Protein AF-A0A8J5MBI6-F1 (afdb_monomer_lite)

pLDDT: mean 77.01, std 16.74, range [35.62, 94.62]

Organism: NCBI:txid2496075

Radius of gyration: 27.46 Å; chains: 1; bounding box: 91×45×70 Å

Sequence (201 aa):
MTKKQLRQTKLVPGPARIAVHKYPSGLTVNLDQLLVWARNTSNLKPVVEMLDRYPVQFDDAYLRGRSIDCQWEAMQSTDYMHTFVISVDLTRSLQAALATARKEQHTPDELDANTKKQGIVLDLVATIDPKLWKMRGNFVGALTGFHAIKTKIQVWFEDRKWLEQDWRKVSSNVSLFAEETNTWVCEEMLSVIATEVWRTK

Secondary structure (DSSP, 8-state):
-------------PPP--------TT--S-HHHHHHHHHH-S-HHHHHHHHHHSSEEE--GGGTTPPEEEEEEEEETTTT--SEEE-HHHHHHHHHHHHHHHHHSPPPPPPPHHHHHTTEEEEEEEEETTT--EEEHHHHHHHHHHHHHHHHHHHHHHHHHHHHS-GGG----HHHHHHHHT----TTHHHHHHHHTTTT-

Foldseek 3Di:
DDDDDDDDDPDDPDDPPDPPPPPPPPPPAFLVNLLVCLVPDPDCVVNVVDLVVFDAEDEDPVQPPFDKDKDKDWDALPPQRDRYAYDPVVLVVNLVVQVVCVVPPDDDDDDDPVSVVVRIDIFMWIATPVRPGTHTPVNSVSNNSSVVSVVVSVVVVVVVCVVVDPPVPDDDPVVVVCVVVVVPDPPVVVVVVVPVVPVPD

Structure (mmCIF, N/CA/C/O backbone):
data_AF-A0A8J5MBI6-F1
#
_entry.id   AF-A0A8J5MBI6-F1
#
loop_
_atom_site.group_PDB
_atom_site.id
_atom_site.type_symbol
_atom_site.label_atom_id
_atom_site.label_alt_id
_atom_site.label_comp_id
_atom_site.label_asym_id
_atom_site.label_entity_id
_atom_site.label_seq_id
_atom_site.pdbx_PDB_ins_code
_atom_site.Cartn_x
_atom_site.Cartn_y
_atom_site.Cartn_z
_atom_site.occupancy
_atom_site.B_iso_or_equiv
_atom_site.auth_seq_id
_atom_site.auth_comp_id
_atom_site.auth_asym_id
_atom_site.auth_atom_id
_atom_site.pdbx_PDB_model_num
ATOM 1 N N . MET A 1 1 ? -54.372 25.948 -22.359 1.00 35.62 1 MET A N 1
ATOM 2 C CA . MET A 1 1 ? -52.980 25.448 -22.282 1.00 35.62 1 MET A CA 1
ATOM 3 C C . MET A 1 1 ? -52.596 25.279 -20.818 1.00 35.62 1 MET A C 1
ATOM 5 O O . MET A 1 1 ? -52.413 26.276 -20.137 1.00 35.62 1 MET A O 1
ATOM 9 N N . THR A 1 2 ? -52.509 24.051 -20.311 1.00 36.41 2 THR A N 1
ATOM 10 C CA . THR A 1 2 ? -52.120 23.760 -18.918 1.00 36.41 2 THR A CA 1
ATOM 11 C C . THR A 1 2 ? -50.762 23.062 -18.915 1.00 36.41 2 THR A C 1
ATOM 13 O O . THR A 1 2 ? -50.619 21.959 -19.439 1.00 36.41 2 THR A O 1
ATOM 16 N N . LYS A 1 3 ? -49.736 23.723 -18.363 1.00 46.62 3 LYS A N 1
ATOM 17 C CA . LYS A 1 3 ? -48.379 23.170 -18.242 1.00 46.62 3 LYS A CA 1
ATOM 18 C C . LYS A 1 3 ? -48.354 22.140 -17.107 1.00 46.62 3 LYS A C 1
ATOM 20 O O . LYS A 1 3 ? -48.510 22.504 -15.945 1.00 46.62 3 LYS A O 1
ATOM 25 N N . LYS A 1 4 ? -48.151 20.858 -17.433 1.00 45.12 4 LYS A N 1
ATOM 26 C CA . LYS A 1 4 ? -47.853 19.807 -16.446 1.00 45.12 4 LYS A CA 1
ATOM 27 C C . LYS A 1 4 ? -46.458 20.057 -15.868 1.00 45.12 4 LYS A C 1
ATOM 29 O O . LYS A 1 4 ? -45.470 19.927 -16.583 1.00 45.12 4 LYS A O 1
ATOM 34 N N . GLN A 1 5 ? -46.373 20.404 -14.584 1.00 53.06 5 GLN A N 1
ATOM 35 C CA . GLN A 1 5 ? -45.108 20.353 -13.852 1.00 53.06 5 GLN A CA 1
ATOM 36 C C . GLN A 1 5 ? -44.796 18.903 -13.471 1.00 53.06 5 GLN A C 1
ATOM 38 O O . GLN A 1 5 ? -45.562 18.258 -12.755 1.00 53.06 5 GLN A O 1
ATOM 43 N N . LEU A 1 6 ? -43.655 18.402 -13.941 1.00 49.50 6 LEU A N 1
ATOM 44 C CA . LEU A 1 6 ? -43.067 17.151 -13.474 1.00 49.50 6 LEU A CA 1
ATOM 45 C C . LEU A 1 6 ? -42.401 17.408 -12.121 1.00 49.50 6 LEU A C 1
ATOM 47 O O . LEU A 1 6 ? -41.391 18.103 -12.036 1.00 49.50 6 LEU A O 1
ATOM 51 N N . ARG A 1 7 ? -42.975 16.854 -11.050 1.00 56.03 7 ARG A N 1
ATOM 52 C CA . ARG A 1 7 ? -42.303 16.782 -9.751 1.00 56.03 7 ARG A CA 1
ATOM 53 C C . ARG A 1 7 ? -41.262 15.671 -9.818 1.00 56.03 7 ARG A C 1
ATOM 55 O O . ARG A 1 7 ? -41.617 14.498 -9.897 1.00 56.03 7 ARG A O 1
ATOM 62 N N . GLN A 1 8 ? -39.989 16.049 -9.781 1.00 49.72 8 GLN A N 1
ATOM 63 C CA . GLN A 1 8 ? -38.884 15.113 -9.617 1.00 49.72 8 GLN A CA 1
ATOM 64 C C . GLN A 1 8 ? -39.035 14.407 -8.266 1.00 49.72 8 GLN A C 1
ATOM 66 O O . GLN A 1 8 ? -38.949 15.025 -7.204 1.00 49.72 8 GLN A O 1
ATOM 71 N N . THR A 1 9 ? -39.308 13.108 -8.301 1.00 47.47 9 THR A N 1
ATOM 72 C CA . THR A 1 9 ? -39.300 12.259 -7.112 1.00 47.47 9 THR A CA 1
ATOM 73 C C . THR A 1 9 ? -37.843 12.077 -6.699 1.00 47.47 9 THR A C 1
ATOM 75 O O . THR A 1 9 ? -37.020 11.625 -7.495 1.00 47.47 9 THR A O 1
ATOM 78 N N . LYS A 1 10 ? -37.495 12.476 -5.469 1.00 50.56 10 LYS A N 1
ATOM 79 C CA . LYS A 1 10 ? -36.175 12.184 -4.899 1.00 50.56 10 LYS A CA 1
ATOM 80 C C . LYS A 1 10 ? -35.975 10.669 -4.932 1.00 50.56 10 LYS A C 1
ATOM 82 O O . LYS A 1 10 ? -36.785 9.937 -4.368 1.00 50.56 10 LYS A O 1
ATOM 87 N N . LEU A 1 11 ? -34.906 10.224 -5.589 1.00 44.72 11 LEU A N 1
ATOM 88 C CA . LEU A 1 11 ? -34.404 8.861 -5.468 1.00 44.72 11 LEU A CA 1
ATOM 89 C C . LEU A 1 11 ? -34.153 8.602 -3.981 1.00 44.72 11 LEU A C 1
ATOM 91 O O . LEU A 1 11 ? -33.259 9.201 -3.385 1.00 44.72 11 LEU A O 1
ATOM 95 N N . VAL A 1 12 ? -34.981 7.757 -3.370 1.00 50.81 12 VAL A N 1
ATOM 96 C CA . VAL A 1 12 ? -34.687 7.210 -2.047 1.00 50.81 12 VAL A CA 1
ATOM 97 C C . VAL A 1 12 ? -33.413 6.383 -2.221 1.00 50.81 12 VAL A C 1
ATOM 99 O O . VAL A 1 12 ? -33.399 5.522 -3.107 1.00 50.81 12 VAL A O 1
ATOM 102 N N . PRO A 1 13 ? -32.337 6.634 -1.453 1.00 52.19 13 PRO A N 1
ATOM 103 C CA . PRO A 1 13 ? -31.153 5.796 -1.519 1.00 52.19 13 PRO A CA 1
ATOM 104 C C . PRO A 1 13 ? -31.577 4.389 -1.095 1.00 52.19 13 PRO A C 1
ATOM 106 O O . PRO A 1 13 ? -31.846 4.138 0.078 1.00 52.19 13 PRO A O 1
ATOM 109 N N . GLY A 1 14 ? -31.712 3.478 -2.059 1.00 52.53 14 GLY A N 1
ATOM 110 C CA . GLY A 1 14 ? -31.791 2.057 -1.746 1.00 52.53 14 GLY A CA 1
ATOM 111 C C . GLY A 1 14 ? -30.512 1.638 -1.012 1.00 52.53 14 GLY A C 1
ATOM 112 O O . GLY A 1 14 ? -29.492 2.322 -1.151 1.00 52.53 14 GLY A O 1
ATOM 113 N N . PRO A 1 15 ? -30.531 0.538 -0.236 1.00 52.88 15 PRO A N 1
ATOM 114 C CA . PRO A 1 15 ? -29.318 0.023 0.387 1.00 52.88 15 PRO A CA 1
ATOM 115 C C . PRO A 1 15 ? -28.239 -0.093 -0.687 1.00 52.88 15 PRO A C 1
ATOM 117 O O . PRO A 1 15 ? -28.483 -0.675 -1.750 1.00 52.88 15 PRO A O 1
ATOM 120 N N . ALA A 1 16 ? -27.089 0.539 -0.439 1.00 52.47 16 ALA A N 1
ATOM 121 C CA . ALA A 1 16 ? -25.983 0.547 -1.378 1.00 52.47 16 ALA A CA 1
ATOM 122 C C . ALA A 1 16 ? -25.703 -0.905 -1.785 1.00 52.47 16 ALA A C 1
ATOM 124 O O . ALA A 1 16 ? -25.388 -1.749 -0.944 1.00 52.47 16 ALA A O 1
ATOM 125 N N . ARG A 1 17 ? -25.895 -1.214 -3.072 1.00 48.38 17 ARG A N 1
ATOM 126 C CA . ARG A 1 17 ? -25.551 -2.515 -3.646 1.00 48.38 17 ARG A CA 1
ATOM 127 C C . ARG A 1 17 ? -24.038 -2.581 -3.726 1.00 48.38 17 ARG A C 1
ATOM 129 O O . ARG A 1 17 ? -23.447 -2.294 -4.758 1.00 48.38 17 ARG A O 1
ATOM 136 N N . ILE A 1 18 ? -23.420 -2.881 -2.599 1.00 50.97 18 ILE A N 1
ATOM 137 C CA . ILE A 1 18 ? -21.985 -3.069 -2.516 1.00 50.97 18 ILE A CA 1
ATOM 138 C C . ILE A 1 18 ? -21.756 -4.517 -2.913 1.00 50.97 18 ILE A C 1
ATOM 140 O O . ILE A 1 18 ? -22.328 -5.430 -2.310 1.00 50.97 18 ILE A O 1
ATOM 144 N N . ALA A 1 19 ? -20.958 -4.730 -3.956 1.00 44.97 19 ALA A N 1
ATOM 145 C CA . ALA A 1 19 ? -20.429 -6.046 -4.253 1.00 44.97 19 ALA A CA 1
ATOM 146 C C . ALA A 1 19 ? -19.509 -6.428 -3.088 1.00 44.97 19 ALA A C 1
ATOM 148 O O . ALA A 1 19 ? -18.323 -6.111 -3.071 1.00 44.97 19 ALA A O 1
ATOM 149 N N . VAL A 1 20 ? -20.078 -7.063 -2.062 1.00 45.22 20 VAL A N 1
ATOM 150 C CA . VAL A 1 20 ? -19.304 -7.723 -1.016 1.00 45.22 20 VAL A CA 1
ATOM 151 C C . VAL A 1 20 ? -18.654 -8.914 -1.701 1.00 45.22 20 VAL A C 1
ATOM 153 O O . VAL A 1 20 ? -19.220 -10.007 -1.751 1.00 45.22 20 VAL A O 1
ATOM 156 N N . HIS A 1 21 ? -17.491 -8.688 -2.309 1.00 47.50 21 HIS A N 1
ATOM 157 C CA . HIS A 1 21 ? -16.637 -9.772 -2.753 1.00 47.50 21 HIS A CA 1
ATOM 158 C C . HIS A 1 21 ? -16.316 -10.595 -1.506 1.00 47.50 21 HIS A C 1
ATOM 160 O O . HIS A 1 21 ? -15.563 -10.171 -0.632 1.00 47.50 21 HIS A O 1
ATOM 166 N N . LYS A 1 22 ? -16.967 -11.756 -1.380 1.00 45.78 22 LYS A N 1
ATOM 167 C CA . LYS A 1 22 ? -16.583 -12.764 -0.399 1.00 45.78 22 LYS A CA 1
ATOM 168 C C . LYS A 1 22 ? -15.208 -13.258 -0.823 1.00 45.78 22 LYS A C 1
ATOM 170 O O . LYS A 1 22 ? -15.086 -14.049 -1.755 1.00 45.78 22 LYS A O 1
ATOM 175 N N . TYR A 1 23 ? -14.182 -12.710 -0.186 1.00 51.28 23 TYR A N 1
ATOM 176 C CA . TYR A 1 23 ? -12.807 -13.134 -0.380 1.00 51.28 23 TYR A CA 1
ATOM 177 C C . TYR A 1 23 ? -12.662 -14.599 0.045 1.00 51.28 23 TYR A C 1
ATOM 179 O O . TYR A 1 23 ? -13.302 -15.004 1.021 1.00 51.28 23 TYR A O 1
ATOM 187 N N . PRO A 1 24 ? -11.837 -15.400 -0.648 1.00 50.03 24 PRO A N 1
ATOM 188 C CA . PRO A 1 24 ? -11.503 -16.731 -0.173 1.00 50.03 24 PRO A CA 1
ATOM 189 C C . PRO A 1 24 ? -10.832 -16.617 1.202 1.00 50.03 24 PRO A C 1
ATOM 191 O O . PRO A 1 24 ? -9.692 -16.177 1.340 1.00 50.03 24 PRO A O 1
ATOM 194 N N . SER A 1 25 ? -11.580 -16.982 2.237 1.00 50.44 25 SER A N 1
ATOM 195 C CA . SER A 1 25 ? -11.079 -17.170 3.593 1.00 50.44 25 SER A CA 1
ATOM 196 C C . SER A 1 25 ? -10.270 -18.466 3.641 1.00 50.44 25 SER A C 1
ATOM 198 O O . SER A 1 25 ? -10.742 -19.488 3.146 1.00 50.44 25 SER A O 1
ATOM 200 N N . GLY A 1 26 ? -9.075 -18.439 4.236 1.00 54.03 26 GLY A N 1
ATOM 201 C CA . GLY A 1 26 ? -8.209 -19.622 4.361 1.00 54.03 26 GLY A CA 1
ATOM 202 C C . GLY A 1 26 ? -6.892 -19.557 3.582 1.00 54.03 26 GLY A C 1
ATOM 203 O O . GLY A 1 26 ? -6.148 -20.533 3.574 1.00 54.03 26 GLY A O 1
ATOM 204 N N . LEU A 1 27 ? -6.568 -18.420 2.957 1.00 59.62 27 LEU A N 1
ATOM 205 C CA . LEU A 1 27 ? -5.203 -18.147 2.502 1.00 59.62 27 LEU A CA 1
ATOM 206 C C . LEU A 1 27 ? -4.280 -18.054 3.723 1.00 59.62 27 LEU A C 1
ATOM 208 O O . LEU A 1 27 ? -4.477 -17.215 4.599 1.00 59.62 27 LEU A O 1
ATOM 212 N N . THR A 1 28 ? -3.296 -18.947 3.790 1.00 59.88 28 THR A N 1
ATOM 213 C CA . THR A 1 28 ? -2.415 -19.124 4.955 1.00 59.88 28 THR A CA 1
ATOM 214 C C . THR A 1 28 ? -1.309 -18.078 5.061 1.00 59.88 28 THR A C 1
ATOM 216 O O . THR A 1 28 ? -0.749 -17.911 6.141 1.00 59.88 28 THR A O 1
ATOM 219 N N . VAL A 1 29 ? -0.993 -17.367 3.973 1.00 71.88 29 VAL A N 1
ATOM 220 C CA . VAL A 1 29 ? 0.106 -16.389 3.926 1.00 71.88 29 VAL A CA 1
ATOM 221 C C . VAL A 1 29 ? -0.456 -14.975 3.986 1.00 71.88 29 VAL A C 1
ATOM 223 O O . VAL A 1 29 ? -1.109 -14.523 3.045 1.00 71.88 29 VAL A O 1
ATOM 226 N N . ASN A 1 30 ? -0.204 -14.259 5.079 1.00 74.88 30 ASN A N 1
ATOM 227 C CA . ASN A 1 30 ? -0.632 -12.866 5.208 1.00 74.88 30 ASN A CA 1
ATOM 228 C C . ASN A 1 30 ? 0.238 -11.923 4.344 1.00 74.88 30 ASN A C 1
ATOM 230 O O . ASN A 1 30 ? 1.306 -12.301 3.852 1.00 74.88 30 ASN A O 1
ATOM 234 N N . LEU A 1 31 ? -0.223 -10.682 4.143 1.00 81.25 31 LEU A N 1
ATOM 235 C CA . LEU A 1 31 ? 0.503 -9.702 3.328 1.00 81.25 31 LEU A CA 1
ATOM 236 C C . LEU A 1 31 ? 1.914 -9.435 3.873 1.00 81.25 31 LEU A C 1
ATOM 238 O O . LEU A 1 31 ? 2.858 -9.348 3.102 1.00 81.25 31 LEU A O 1
ATOM 242 N N . ASP A 1 32 ? 2.083 -9.358 5.190 1.00 81.44 32 ASP A N 1
ATOM 243 C CA . ASP A 1 32 ? 3.383 -9.088 5.808 1.00 81.44 32 ASP A CA 1
ATOM 244 C C . ASP A 1 32 ? 4.429 -10.176 5.489 1.00 81.44 32 ASP A C 1
ATOM 246 O O . ASP A 1 32 ? 5.520 -9.877 5.002 1.00 81.44 32 ASP A O 1
ATOM 250 N N . GLN A 1 33 ? 4.060 -11.451 5.633 1.00 83.62 33 GLN A N 1
ATOM 251 C CA . GLN A 1 33 ? 4.890 -12.607 5.285 1.00 83.62 33 GLN A CA 1
ATOM 252 C C . GLN A 1 33 ? 5.276 -12.609 3.804 1.00 83.62 33 GLN A C 1
ATOM 254 O O . GLN A 1 33 ? 6.436 -12.862 3.466 1.00 83.62 33 GLN A O 1
ATOM 259 N N . LEU A 1 34 ? 4.327 -12.286 2.918 1.00 86.69 34 LEU A N 1
ATOM 260 C CA . LEU A 1 34 ? 4.591 -12.155 1.486 1.00 86.69 34 LEU A CA 1
ATOM 261 C C . LEU A 1 34 ? 5.642 -11.070 1.213 1.00 86.69 34 LEU A C 1
ATOM 263 O O . LEU A 1 34 ? 6.549 -11.279 0.409 1.00 86.69 34 LEU A O 1
ATOM 267 N N . LEU A 1 35 ? 5.551 -9.925 1.893 1.00 88.38 35 LEU A N 1
ATOM 268 C CA . LEU A 1 35 ? 6.492 -8.818 1.715 1.00 88.38 35 LEU A CA 1
ATOM 269 C C . LEU A 1 35 ? 7.881 -9.145 2.258 1.00 88.38 35 LEU A C 1
ATOM 271 O O . LEU A 1 35 ? 8.875 -8.761 1.640 1.00 88.38 35 LEU A O 1
ATOM 275 N N . VAL A 1 36 ? 7.971 -9.859 3.382 1.00 89.94 36 VAL A N 1
ATOM 276 C CA . VAL A 1 36 ? 9.249 -10.346 3.918 1.00 89.94 36 VAL A CA 1
ATOM 277 C C . VAL A 1 36 ? 9.926 -11.276 2.911 1.00 89.94 36 VAL A C 1
ATOM 279 O O . VAL A 1 36 ? 11.105 -11.095 2.610 1.00 89.94 36 VAL A O 1
ATOM 282 N N . TRP A 1 37 ? 9.189 -12.227 2.336 1.00 92.38 37 TRP A N 1
ATOM 283 C CA . TRP A 1 37 ? 9.717 -13.099 1.287 1.00 92.38 37 TRP A CA 1
ATOM 284 C C . TRP A 1 37 ? 10.146 -12.309 0.042 1.00 92.38 37 TRP A C 1
ATOM 286 O O . TRP A 1 37 ? 11.274 -12.464 -0.429 1.00 92.38 37 TRP A O 1
ATOM 296 N N . ALA A 1 38 ? 9.292 -11.412 -0.456 1.00 89.81 38 ALA A N 1
ATOM 297 C CA . ALA A 1 38 ? 9.559 -10.633 -1.663 1.00 89.81 38 ALA A CA 1
ATOM 298 C C . ALA A 1 38 ? 10.810 -9.747 -1.531 1.00 89.81 38 ALA A C 1
ATOM 300 O O . ALA A 1 38 ? 11.569 -9.613 -2.486 1.00 89.81 38 ALA A O 1
ATOM 301 N N . ARG A 1 39 ? 11.066 -9.177 -0.344 1.00 89.00 39 ARG A N 1
ATOM 302 C CA . ARG A 1 39 ? 12.261 -8.353 -0.071 1.00 89.00 39 ARG A CA 1
ATOM 303 C C . ARG A 1 39 ? 13.559 -9.153 -0.035 1.00 89.00 39 ARG A C 1
ATOM 305 O O . ARG A 1 39 ? 14.603 -8.611 -0.378 1.00 89.00 39 ARG A O 1
ATOM 312 N N . ASN A 1 40 ? 13.491 -10.407 0.399 1.00 91.12 40 ASN A N 1
ATOM 313 C CA . ASN A 1 40 ? 14.664 -11.262 0.588 1.00 91.12 40 ASN A CA 1
ATOM 314 C C . ASN A 1 40 ? 14.938 -12.184 -0.612 1.00 91.12 40 ASN A C 1
ATOM 316 O O . ASN A 1 40 ? 15.931 -12.910 -0.620 1.00 91.12 40 ASN A O 1
ATOM 320 N N . THR A 1 41 ? 14.074 -12.175 -1.628 1.00 91.00 41 THR A N 1
ATOM 321 C CA . THR A 1 41 ? 14.225 -13.017 -2.817 1.00 91.00 41 THR A CA 1
ATOM 322 C C . THR A 1 41 ? 15.092 -12.314 -3.859 1.00 91.00 41 THR A C 1
ATOM 324 O O . THR A 1 41 ? 14.750 -11.241 -4.344 1.00 91.00 41 THR A O 1
ATOM 327 N N . SER A 1 42 ? 16.206 -12.939 -4.245 1.00 86.56 42 SER A N 1
ATOM 328 C CA . SER A 1 42 ? 17.142 -12.389 -5.238 1.00 86.56 42 SER A CA 1
ATOM 329 C C . SER A 1 42 ? 16.611 -12.445 -6.674 1.00 86.56 42 SER A C 1
ATOM 331 O O . SER A 1 42 ? 16.886 -11.556 -7.478 1.00 86.56 42 SER A O 1
ATOM 333 N N . ASN A 1 43 ? 15.844 -13.483 -7.016 1.00 87.50 43 ASN A N 1
ATOM 334 C CA . ASN A 1 43 ? 15.246 -13.627 -8.338 1.00 87.50 43 ASN A CA 1
ATOM 335 C C . ASN A 1 43 ? 13.889 -12.917 -8.397 1.00 87.50 43 ASN A C 1
ATOM 337 O O . ASN A 1 43 ? 12.916 -13.379 -7.807 1.00 87.50 43 ASN A O 1
ATOM 341 N N . LEU A 1 44 ? 13.806 -11.825 -9.159 1.00 89.50 44 LEU A N 1
ATOM 342 C CA . LEU A 1 44 ? 12.596 -11.003 -9.230 1.00 89.50 44 LEU A CA 1
ATOM 343 C C . LEU A 1 44 ? 11.479 -11.604 -10.097 1.00 89.50 44 LEU A C 1
ATOM 345 O O . LEU A 1 44 ? 10.323 -11.238 -9.909 1.00 89.50 44 LEU A O 1
ATOM 349 N N . LYS A 1 45 ? 11.771 -12.545 -11.010 1.00 87.75 45 LYS A N 1
ATOM 350 C CA . LYS A 1 45 ? 10.738 -13.194 -11.847 1.00 87.75 45 LYS A CA 1
ATOM 351 C C . LYS A 1 45 ? 9.620 -13.861 -11.025 1.00 87.75 45 LYS A C 1
ATOM 353 O O . LYS A 1 45 ? 8.465 -13.492 -11.230 1.00 87.75 45 LYS A O 1
ATOM 358 N N . PRO A 1 46 ? 9.916 -14.790 -10.092 1.00 88.62 46 PRO A N 1
ATOM 359 C CA . PRO A 1 46 ? 8.881 -15.412 -9.266 1.00 88.62 46 PRO A CA 1
ATOM 360 C C . PRO A 1 46 ? 8.190 -14.404 -8.343 1.00 88.62 46 PRO A C 1
ATOM 362 O O . PRO A 1 46 ? 7.019 -14.581 -8.022 1.00 88.62 46 PRO A O 1
ATOM 365 N N . VAL A 1 47 ? 8.887 -13.336 -7.938 1.00 89.81 47 VAL A N 1
ATOM 366 C CA . VAL A 1 47 ? 8.294 -12.273 -7.118 1.00 89.81 47 VAL A CA 1
ATOM 367 C C . VAL A 1 47 ? 7.219 -11.528 -7.906 1.00 89.81 47 VAL A C 1
ATOM 369 O O . VAL A 1 47 ? 6.114 -11.383 -7.400 1.00 89.81 47 VAL A O 1
ATOM 372 N N . VAL A 1 48 ? 7.485 -11.117 -9.151 1.00 89.00 48 VAL A N 1
ATOM 373 C CA . VAL A 1 48 ? 6.463 -10.472 -10.001 1.00 89.00 48 VAL A CA 1
ATOM 374 C C . VAL A 1 48 ? 5.286 -11.394 -10.252 1.00 89.00 48 VAL A C 1
ATOM 376 O O . VAL A 1 48 ? 4.148 -10.989 -10.046 1.00 89.00 48 VAL A O 1
ATOM 379 N N . GLU A 1 49 ? 5.556 -12.637 -10.657 1.00 88.81 49 GLU A N 1
ATOM 380 C CA . GLU A 1 49 ? 4.494 -13.600 -10.950 1.00 88.81 49 GLU A CA 1
ATOM 381 C C . GLU A 1 49 ? 3.584 -13.817 -9.735 1.00 88.81 49 GLU A C 1
ATOM 383 O O . GLU A 1 49 ? 2.362 -13.897 -9.880 1.00 88.81 49 GLU A O 1
ATOM 388 N N . MET A 1 50 ? 4.170 -13.856 -8.534 1.00 87.62 50 MET A N 1
ATOM 389 C CA . MET A 1 50 ? 3.411 -13.928 -7.294 1.00 87.62 50 MET A CA 1
ATOM 390 C C . MET A 1 50 ? 2.618 -12.641 -7.047 1.00 87.62 50 MET A C 1
ATOM 392 O O . MET A 1 50 ? 1.413 -12.732 -6.860 1.00 87.62 50 MET A O 1
ATOM 396 N N . LEU A 1 51 ? 3.248 -11.460 -7.091 1.00 87.06 51 LEU A N 1
ATOM 397 C CA . LEU A 1 51 ? 2.604 -10.171 -6.779 1.00 87.06 51 LEU A CA 1
ATOM 398 C C . LEU A 1 51 ? 1.501 -9.764 -7.773 1.00 87.06 51 LEU A C 1
ATOM 400 O O . LEU A 1 51 ? 0.608 -8.989 -7.423 1.00 87.06 51 LEU A O 1
ATOM 404 N N . ASP A 1 52 ? 1.545 -10.268 -9.007 1.00 84.69 52 ASP A N 1
ATOM 405 C CA . ASP A 1 52 ? 0.489 -10.049 -9.999 1.00 84.69 52 ASP A CA 1
ATOM 406 C C . ASP A 1 52 ? -0.717 -10.975 -9.802 1.00 84.69 52 ASP A C 1
ATOM 408 O O . ASP A 1 52 ? -1.833 -10.604 -10.167 1.00 84.69 52 ASP A O 1
ATOM 412 N N . ARG A 1 53 ? -0.526 -12.152 -9.192 1.00 81.81 53 ARG A N 1
ATOM 413 C CA . ARG A 1 53 ? -1.611 -13.107 -8.895 1.00 81.81 53 ARG A CA 1
ATOM 414 C C . ARG A 1 53 ? -2.151 -12.989 -7.470 1.00 81.81 53 ARG A C 1
ATOM 416 O O . ARG A 1 53 ? -3.312 -13.311 -7.228 1.00 81.81 53 ARG A O 1
ATOM 423 N N . TYR A 1 54 ? -1.313 -12.567 -6.532 1.00 77.56 54 TYR A N 1
ATOM 424 C CA . TYR A 1 54 ? -1.584 -12.538 -5.103 1.00 77.56 54 TYR A CA 1
ATOM 425 C C . TYR A 1 54 ? -0.868 -11.352 -4.436 1.00 77.56 54 TYR A C 1
ATOM 427 O O . TYR A 1 54 ? 0.328 -11.169 -4.649 1.00 77.56 54 TYR A O 1
ATOM 435 N N . PRO A 1 55 ? -1.535 -10.571 -3.571 1.00 73.69 55 PRO A N 1
ATOM 436 C CA . PRO A 1 55 ? -2.905 -10.722 -3.083 1.00 73.69 55 PRO A CA 1
ATOM 437 C C . PRO A 1 55 ? -3.947 -10.128 -4.035 1.00 73.69 55 PRO A C 1
ATOM 439 O O . PRO A 1 55 ? -3.611 -9.396 -4.964 1.00 73.69 55 PRO A O 1
ATOM 442 N N . VAL A 1 56 ? -5.225 -10.448 -3.806 1.00 73.62 56 VAL A N 1
ATOM 443 C CA . VAL A 1 56 ? -6.333 -9.950 -4.639 1.00 73.62 56 VAL A CA 1
ATOM 444 C C . VAL A 1 56 ? -6.301 -8.422 -4.665 1.00 73.62 56 VAL A C 1
ATOM 446 O O . VAL A 1 56 ? -6.381 -7.783 -3.616 1.00 73.62 56 VAL A O 1
ATOM 449 N N . GLN A 1 57 ? -6.182 -7.841 -5.858 1.00 73.75 57 GLN A N 1
ATOM 450 C CA . GLN A 1 57 ? -6.196 -6.394 -6.043 1.00 73.75 57 GLN A CA 1
ATOM 451 C C . GLN A 1 57 ? -7.646 -5.907 -6.078 1.00 73.75 57 GLN A C 1
ATOM 453 O O . GLN A 1 57 ? -8.424 -6.268 -6.958 1.00 73.75 57 GLN A O 1
ATOM 458 N N . PHE A 1 58 ? -8.008 -5.097 -5.093 1.00 75.50 58 PHE A N 1
ATOM 459 C CA . PHE A 1 58 ? -9.292 -4.438 -4.968 1.00 75.50 58 PHE A CA 1
ATOM 460 C C . PHE A 1 58 ? -9.173 -3.001 -5.487 1.00 75.50 58 PHE A C 1
ATOM 462 O O . PHE A 1 58 ? -8.814 -2.077 -4.751 1.00 75.50 58 PHE A O 1
ATOM 469 N N . ASP A 1 59 ? -9.450 -2.825 -6.777 1.00 73.62 59 ASP A N 1
ATOM 470 C CA . ASP A 1 59 ? -9.588 -1.509 -7.402 1.00 73.62 59 ASP A CA 1
ATOM 471 C C . ASP A 1 59 ? -11.066 -1.240 -7.688 1.00 73.62 59 ASP A C 1
ATOM 473 O O . ASP A 1 59 ? -11.589 -1.564 -8.751 1.00 73.62 59 ASP A O 1
ATOM 477 N N . ASP A 1 60 ? -11.755 -0.685 -6.693 1.00 73.56 60 ASP A N 1
ATOM 478 C CA . ASP A 1 60 ? -13.141 -0.254 -6.834 1.00 73.56 60 ASP A CA 1
ATOM 479 C C . ASP A 1 60 ? -13.202 1.275 -6.904 1.00 73.56 60 ASP A C 1
ATOM 481 O O . ASP A 1 60 ? -12.813 1.989 -5.970 1.00 73.56 60 ASP A O 1
ATOM 485 N N . ALA A 1 61 ? -13.727 1.785 -8.019 1.00 72.81 61 ALA A N 1
ATOM 486 C CA . ALA A 1 61 ? -13.960 3.209 -8.224 1.00 72.81 61 ALA A CA 1
ATOM 487 C C . ALA A 1 61 ? -14.883 3.805 -7.148 1.00 72.81 61 ALA A C 1
ATOM 489 O O . ALA A 1 61 ? -14.758 4.986 -6.832 1.00 72.81 61 ALA A O 1
ATOM 490 N N . TYR A 1 62 ? -15.759 2.999 -6.543 1.00 72.31 62 TYR A N 1
ATOM 491 C CA . TYR A 1 62 ? -16.658 3.417 -5.471 1.00 72.31 62 TYR A CA 1
ATOM 492 C C . TYR A 1 62 ? -15.925 3.902 -4.214 1.00 72.31 62 TYR A C 1
ATOM 494 O O . TYR A 1 62 ? -16.440 4.768 -3.501 1.00 72.31 62 TYR A O 1
ATOM 502 N N . LEU A 1 63 ? -14.732 3.361 -3.936 1.00 74.81 63 LEU A N 1
ATOM 503 C CA . LEU A 1 63 ? -13.929 3.778 -2.785 1.00 74.81 63 LEU A CA 1
ATOM 504 C C . LEU A 1 63 ? -13.183 5.091 -3.024 1.00 74.81 63 LEU A C 1
ATOM 506 O O . LEU A 1 63 ? -12.741 5.733 -2.069 1.00 74.81 63 LEU A O 1
ATOM 510 N N . ARG A 1 64 ? -13.030 5.510 -4.284 1.00 74.31 64 ARG A N 1
ATOM 511 C CA . ARG A 1 64 ? -12.315 6.742 -4.615 1.00 74.31 64 ARG A CA 1
ATOM 512 C C . ARG A 1 64 ? -13.137 7.946 -4.154 1.00 74.31 64 ARG A C 1
ATOM 514 O O . ARG A 1 64 ? -14.316 8.068 -4.469 1.00 74.31 64 ARG A O 1
ATOM 521 N N . GLY A 1 65 ? -12.505 8.843 -3.397 1.00 75.69 65 GLY A N 1
ATOM 522 C CA . GLY A 1 65 ? -13.142 10.065 -2.890 1.00 75.69 65 GLY A CA 1
ATOM 523 C C . GLY A 1 65 ? -14.069 9.870 -1.684 1.00 75.69 65 GLY A C 1
ATOM 524 O O . GLY A 1 65 ? -14.742 10.819 -1.288 1.00 75.69 65 GLY A O 1
ATOM 525 N N . ARG A 1 66 ? -14.113 8.673 -1.084 1.00 83.00 66 ARG A N 1
ATOM 526 C CA . ARG A 1 66 ? -14.856 8.431 0.161 1.00 83.00 66 ARG A CA 1
ATOM 527 C C . ARG A 1 66 ? -14.133 9.020 1.366 1.00 83.00 66 ARG A C 1
ATOM 529 O O . ARG A 1 66 ? -12.905 9.050 1.415 1.00 83.00 66 ARG A O 1
ATOM 536 N N . SER A 1 67 ? -14.909 9.459 2.356 1.00 87.06 67 SER A N 1
ATOM 537 C CA . SER A 1 67 ? -14.363 9.932 3.625 1.00 87.06 67 SER A CA 1
ATOM 538 C C . SER A 1 67 ? -13.729 8.780 4.398 1.00 87.06 67 SER A C 1
ATOM 540 O O . SER A 1 67 ? -14.318 7.699 4.513 1.00 87.06 67 SER A O 1
ATOM 542 N N . ILE A 1 68 ? -12.549 9.050 4.948 1.00 91.62 68 ILE A N 1
ATO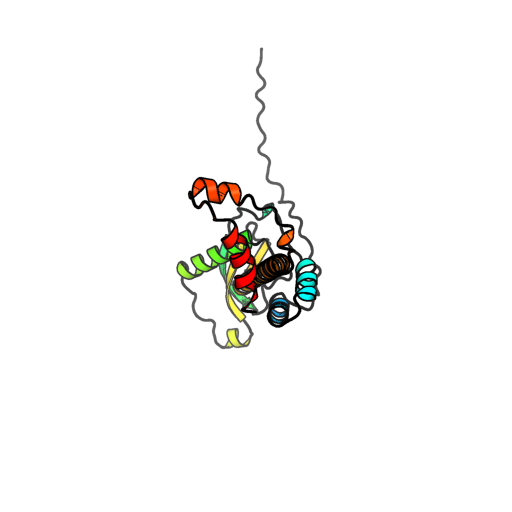M 543 C CA . ILE A 1 68 ? -11.823 8.146 5.832 1.00 91.62 68 ILE A CA 1
ATOM 544 C C . ILE A 1 68 ? -12.000 8.663 7.256 1.00 91.62 68 ILE A C 1
ATOM 546 O O . ILE A 1 68 ? -11.676 9.813 7.538 1.00 91.62 68 ILE A O 1
ATOM 550 N N . ASP A 1 69 ? -12.523 7.812 8.128 1.00 92.38 69 ASP A N 1
ATOM 551 C CA . ASP A 1 69 ? -12.703 8.081 9.551 1.00 92.38 69 ASP A CA 1
ATOM 552 C C . ASP A 1 69 ? -11.686 7.257 10.344 1.00 92.38 69 ASP A C 1
ATOM 554 O O . ASP A 1 69 ? -11.530 6.056 10.098 1.00 92.38 69 ASP A O 1
ATOM 558 N N . CYS A 1 70 ? -10.976 7.902 11.266 1.00 93.25 70 CYS A N 1
ATOM 559 C CA . CYS A 1 70 ? -9.903 7.296 12.045 1.00 93.25 70 CYS A CA 1
ATOM 560 C C . CYS A 1 70 ? -10.237 7.360 13.529 1.00 93.25 70 CYS A C 1
ATOM 562 O O . CYS A 1 70 ? -10.508 8.440 14.051 1.00 93.25 70 CYS A O 1
ATOM 564 N N . GLN A 1 71 ? -10.179 6.222 14.215 1.00 91.69 71 GLN A N 1
ATOM 565 C CA . GLN A 1 71 ? -10.478 6.137 15.642 1.00 91.69 71 GLN A CA 1
ATOM 566 C C . GLN A 1 71 ? -9.498 5.205 16.347 1.00 91.69 71 GLN A C 1
ATOM 568 O O . GLN A 1 71 ? -9.002 4.244 15.758 1.00 91.69 71 GLN A O 1
ATOM 573 N N . TRP A 1 72 ? -9.225 5.492 17.615 1.00 91.44 72 TRP A N 1
ATOM 574 C CA . TRP A 1 72 ? -8.501 4.578 18.487 1.00 91.44 72 TRP A CA 1
ATOM 575 C C . TRP A 1 72 ? -9.392 3.406 18.881 1.00 91.44 72 TRP A C 1
ATOM 577 O O . TRP A 1 72 ? -10.525 3.599 19.318 1.00 91.44 72 TRP A O 1
ATOM 587 N N . GLU A 1 73 ? -8.869 2.192 18.751 1.00 91.75 73 GLU A N 1
ATOM 588 C CA . GLU A 1 73 ? -9.602 0.981 19.100 1.00 91.75 73 GLU A CA 1
ATOM 589 C C . GLU A 1 73 ? -8.669 -0.028 19.781 1.00 91.75 73 GLU A C 1
ATOM 591 O O . GLU A 1 73 ? -7.512 -0.196 19.388 1.00 91.75 73 GLU A O 1
ATOM 596 N N . ALA A 1 74 ? -9.169 -0.690 20.827 1.00 90.19 74 ALA A N 1
ATOM 597 C CA . ALA A 1 74 ? -8.505 -1.827 21.451 1.00 90.19 74 ALA A CA 1
ATOM 598 C C . ALA A 1 74 ? -8.985 -3.106 20.758 1.00 90.19 74 ALA A C 1
ATOM 600 O O . ALA A 1 74 ? -10.181 -3.388 20.723 1.00 90.19 74 ALA A O 1
ATOM 601 N N . MET A 1 75 ? -8.060 -3.862 20.176 1.00 89.94 75 MET A N 1
ATOM 602 C CA . MET A 1 75 ? -8.374 -5.005 19.310 1.00 89.94 75 MET A CA 1
ATOM 603 C C . MET A 1 75 ? -7.289 -6.083 19.434 1.00 89.94 75 MET A C 1
ATOM 605 O O . MET A 1 75 ? -6.193 -5.801 19.931 1.00 89.94 75 MET A O 1
ATOM 609 N N . GLN A 1 76 ? -7.540 -7.301 18.948 1.00 87.00 76 GLN A N 1
ATOM 610 C CA . GLN A 1 76 ? -6.497 -8.327 18.910 1.00 87.00 76 GLN A CA 1
ATOM 611 C C . GLN A 1 76 ? -5.350 -7.909 17.986 1.00 87.00 76 GLN A C 1
ATOM 613 O O . GLN A 1 76 ? -5.525 -7.195 16.997 1.00 87.00 76 GLN A O 1
ATOM 618 N N . SER A 1 77 ? -4.131 -8.354 18.286 1.00 80.12 77 SER A N 1
ATOM 619 C CA . SER A 1 77 ? -2.960 -8.053 17.451 1.00 80.12 77 SER A CA 1
ATOM 620 C C . SER A 1 77 ? -3.123 -8.495 15.985 1.00 80.12 77 SER A C 1
ATOM 622 O O . SER A 1 77 ? -2.562 -7.852 15.099 1.00 80.12 77 SER A O 1
ATOM 624 N N . THR A 1 78 ? -3.941 -9.516 15.724 1.00 81.06 78 THR A N 1
ATOM 625 C CA . THR A 1 78 ? -4.240 -10.051 14.389 1.00 81.06 78 THR A CA 1
ATOM 626 C C . THR A 1 78 ? -5.448 -9.409 13.703 1.00 81.06 78 THR A C 1
ATOM 628 O O . THR A 1 78 ? -5.677 -9.677 12.524 1.00 81.06 78 THR A O 1
ATOM 631 N N . ASP A 1 79 ? -6.222 -8.576 14.405 1.00 85.75 79 ASP A N 1
ATOM 632 C CA . ASP A 1 79 ? -7.423 -7.958 13.842 1.00 85.75 79 ASP A CA 1
ATOM 633 C C . ASP A 1 79 ? -7.082 -6.930 12.755 1.00 85.75 79 ASP A C 1
ATOM 635 O O . ASP A 1 79 ? -6.021 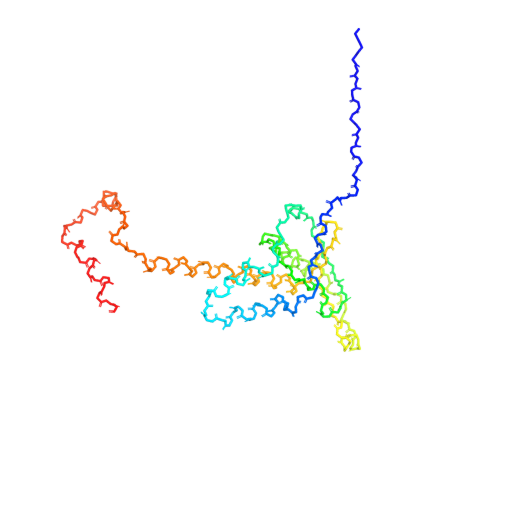-6.298 12.748 1.00 85.75 79 ASP A O 1
ATOM 639 N N . TYR A 1 80 ? -8.019 -6.761 11.818 1.00 86.25 80 TYR A N 1
ATOM 640 C CA . TYR A 1 80 ? -7.959 -5.777 10.727 1.00 86.25 80 TYR A CA 1
ATOM 641 C C . TYR A 1 80 ? -6.750 -5.920 9.787 1.00 86.25 80 TYR A C 1
ATOM 643 O O . TYR A 1 80 ? -6.414 -4.982 9.056 1.00 86.25 80 TYR A O 1
ATOM 651 N N . MET A 1 81 ? -6.116 -7.096 9.783 1.00 83.06 81 MET A N 1
ATOM 652 C CA . MET A 1 81 ? -5.170 -7.532 8.760 1.00 83.06 81 MET A CA 1
ATOM 653 C C . MET A 1 81 ? -5.939 -8.233 7.644 1.00 83.06 81 MET A C 1
ATOM 655 O O . MET A 1 81 ? -6.504 -9.306 7.854 1.00 83.06 81 MET A O 1
ATOM 659 N N . HIS A 1 82 ? -5.960 -7.642 6.451 1.00 81.56 82 HIS A N 1
ATOM 660 C CA . HIS A 1 82 ? -6.678 -8.219 5.314 1.00 81.56 82 HIS A CA 1
ATOM 661 C C . HIS A 1 82 ? -5.737 -8.927 4.336 1.00 81.56 82 HIS A C 1
ATOM 663 O O . HIS A 1 82 ? -4.532 -8.681 4.303 1.00 81.56 82 HIS A O 1
ATOM 669 N N . THR A 1 83 ? -6.301 -9.814 3.518 1.00 78.25 83 THR A N 1
ATOM 670 C CA . THR A 1 83 ? -5.589 -10.596 2.489 1.00 78.25 83 THR A CA 1
ATOM 671 C C . THR A 1 83 ? -5.705 -9.991 1.086 1.00 78.25 83 THR A C 1
ATOM 673 O O . THR A 1 83 ? -5.357 -10.639 0.103 1.00 78.25 83 THR A O 1
ATOM 676 N N . PHE A 1 84 ? -6.207 -8.761 0.969 1.00 82.00 84 PHE A N 1
ATOM 677 C CA . PHE A 1 84 ? -6.331 -8.036 -0.295 1.00 82.00 84 PHE A CA 1
ATOM 678 C C . PHE A 1 84 ? -5.441 -6.794 -0.306 1.00 82.00 84 PHE A C 1
ATOM 680 O O . PHE A 1 84 ? -5.030 -6.290 0.739 1.00 82.00 84 PHE A O 1
ATOM 687 N N . VAL A 1 85 ? -5.169 -6.284 -1.503 1.00 86.75 85 VAL A N 1
ATOM 688 C CA . VAL A 1 85 ? -4.461 -5.022 -1.722 1.00 86.75 85 VAL A CA 1
ATOM 689 C C . VAL A 1 85 ? -5.423 -4.022 -2.329 1.00 86.75 85 VAL A C 1
ATOM 691 O O . VAL A 1 85 ? -6.104 -4.340 -3.290 1.00 86.75 85 VAL A O 1
ATOM 694 N N . ILE A 1 86 ? -5.461 -2.803 -1.806 1.00 87.19 86 ILE A N 1
ATOM 695 C CA . ILE A 1 86 ? -6.214 -1.693 -2.406 1.00 87.19 86 ILE A CA 1
ATOM 696 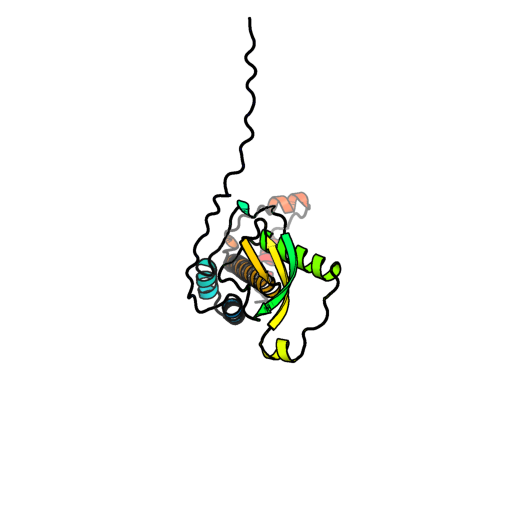C C . ILE A 1 86 ? -5.316 -0.834 -3.296 1.00 87.19 86 ILE A C 1
ATOM 698 O O . ILE A 1 86 ? -4.087 -0.900 -3.206 1.00 87.19 86 ILE A O 1
ATOM 702 N N . SER A 1 87 ? -5.922 0.011 -4.131 1.00 87.75 87 SER A N 1
ATOM 703 C CA . SER A 1 87 ? -5.185 0.915 -5.020 1.00 87.75 87 SER A CA 1
ATOM 704 C C . SER A 1 87 ? -4.161 1.794 -4.283 1.00 87.75 87 SER A C 1
ATOM 706 O O . SER A 1 87 ? -4.308 2.135 -3.100 1.00 87.75 87 SER A O 1
ATOM 708 N N . VAL A 1 88 ? -3.099 2.174 -5.000 1.00 89.44 88 VAL A N 1
ATOM 709 C CA . VAL A 1 88 ? -2.001 2.991 -4.456 1.00 89.44 88 VAL A CA 1
ATOM 710 C C . VAL A 1 88 ? -2.493 4.349 -3.951 1.00 89.44 88 VAL A C 1
ATOM 712 O O . VAL A 1 88 ? -2.030 4.833 -2.919 1.00 89.44 88 VAL A O 1
ATOM 715 N N . ASP A 1 89 ? -3.465 4.947 -4.637 1.00 88.50 89 ASP A N 1
ATOM 716 C CA . ASP A 1 89 ? -4.014 6.247 -4.257 1.00 88.50 89 ASP A CA 1
ATOM 717 C C . ASP A 1 89 ? -4.818 6.153 -2.963 1.00 88.50 89 ASP A C 1
ATOM 719 O O . ASP A 1 89 ? -4.612 6.957 -2.056 1.00 88.50 89 ASP A O 1
ATOM 723 N N . LEU A 1 90 ? -5.657 5.121 -2.823 1.00 88.44 90 LEU A N 1
ATOM 724 C CA . LEU A 1 90 ? -6.425 4.911 -1.599 1.00 88.44 90 LEU A CA 1
ATOM 725 C C . LEU A 1 90 ? -5.516 4.563 -0.413 1.00 88.44 90 LEU A C 1
ATOM 727 O O . LEU A 1 90 ? -5.724 5.064 0.691 1.00 88.44 90 LEU A O 1
ATOM 731 N N . THR A 1 91 ? -4.470 3.766 -0.651 1.00 92.00 91 THR A N 1
ATOM 732 C CA . THR A 1 91 ? -3.430 3.477 0.350 1.00 92.00 91 THR A CA 1
ATOM 733 C C . THR A 1 91 ? -2.784 4.768 0.851 1.00 92.00 91 THR A C 1
ATOM 735 O O . THR A 1 91 ? -2.648 4.971 2.057 1.00 92.00 91 THR A O 1
ATOM 738 N N . ARG A 1 92 ? -2.440 5.683 -0.065 1.00 93.06 92 ARG A N 1
ATOM 739 C CA . ARG A 1 92 ? -1.851 6.986 0.269 1.00 93.06 92 ARG A CA 1
ATOM 740 C C . ARG A 1 92 ? -2.814 7.853 1.076 1.00 93.06 92 ARG A C 1
ATOM 742 O O . ARG A 1 92 ? -2.395 8.453 2.063 1.00 93.06 92 ARG A O 1
ATOM 749 N N . SER A 1 93 ? -4.094 7.884 0.701 1.00 92.38 93 SER A N 1
ATOM 750 C CA . SER A 1 93 ? -5.133 8.595 1.454 1.00 92.38 93 SER A CA 1
ATOM 751 C C . SER A 1 93 ? -5.299 8.043 2.872 1.00 92.38 93 SER A C 1
ATOM 753 O O . SER A 1 93 ? -5.366 8.825 3.815 1.00 92.38 93 SER A O 1
ATOM 755 N N . LEU A 1 94 ? -5.297 6.717 3.049 1.00 93.19 94 LEU A N 1
ATOM 756 C CA . LEU A 1 94 ? -5.355 6.078 4.370 1.00 93.19 94 LEU A CA 1
ATOM 757 C C . LEU A 1 94 ? -4.122 6.391 5.212 1.00 93.19 94 LEU A C 1
ATOM 759 O O . LEU A 1 94 ? -4.248 6.736 6.383 1.00 93.19 94 LEU A O 1
ATOM 763 N N . GLN A 1 95 ? -2.931 6.301 4.618 1.00 94.62 95 GLN A N 1
ATOM 764 C CA . GLN A 1 95 ? -1.686 6.622 5.307 1.00 94.62 95 GLN A CA 1
ATOM 765 C C . GLN A 1 95 ? -1.677 8.082 5.774 1.00 94.62 95 GLN A C 1
ATOM 767 O O . GLN A 1 95 ? -1.288 8.356 6.908 1.00 94.62 95 GLN A O 1
ATOM 772 N N . ALA A 1 96 ? -2.136 9.008 4.928 1.00 94.25 96 ALA A N 1
ATOM 773 C CA . ALA A 1 96 ? -2.270 10.415 5.285 1.00 94.25 96 ALA A CA 1
ATOM 774 C C . ALA A 1 96 ? -3.298 10.620 6.407 1.00 94.25 96 ALA A C 1
ATOM 776 O O . ALA A 1 96 ? -2.974 11.258 7.402 1.00 94.25 96 ALA A O 1
ATOM 777 N N . ALA A 1 97 ? -4.491 10.028 6.296 1.00 93.75 97 ALA A N 1
ATOM 778 C CA . ALA A 1 97 ? -5.540 10.137 7.309 1.00 93.75 97 ALA A CA 1
ATOM 779 C C . ALA A 1 97 ? -5.077 9.614 8.679 1.00 93.75 97 ALA A C 1
ATOM 781 O O . ALA A 1 97 ? -5.233 10.300 9.686 1.00 93.75 97 ALA A O 1
ATOM 782 N N . LEU A 1 98 ? -4.422 8.449 8.711 1.00 94.00 98 LEU A N 1
ATOM 783 C CA . LEU A 1 98 ? -3.855 7.882 9.935 1.00 94.00 98 LEU A CA 1
ATOM 784 C C . LEU A 1 98 ? -2.734 8.757 10.511 1.00 94.00 98 LEU A C 1
ATOM 786 O O . LEU A 1 98 ? -2.655 8.936 11.724 1.00 94.00 98 LEU A O 1
ATOM 790 N N . ALA A 1 99 ? -1.860 9.307 9.664 1.00 93.56 99 ALA A N 1
ATOM 791 C CA . ALA A 1 99 ? -0.788 10.194 10.108 1.00 93.56 99 ALA A CA 1
ATOM 792 C C . ALA A 1 99 ? -1.330 11.510 10.685 1.00 93.56 99 ALA A C 1
ATOM 794 O O . ALA A 1 99 ? -0.806 11.992 11.687 1.00 93.56 99 ALA A O 1
ATOM 795 N N . THR A 1 100 ? -2.3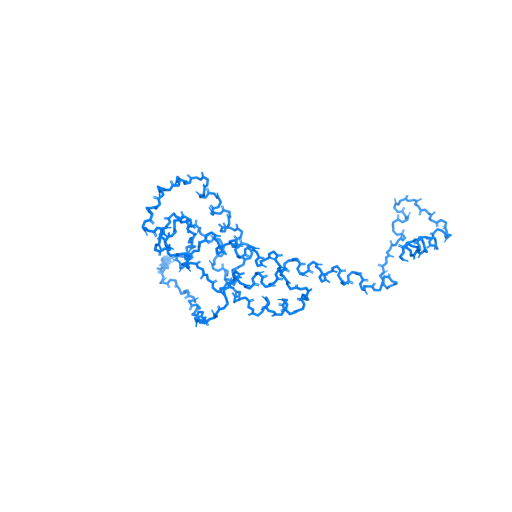77 12.071 10.080 1.00 94.50 100 THR A N 1
ATOM 796 C CA . THR A 1 100 ? -3.077 13.261 10.576 1.00 94.50 100 THR A CA 1
ATOM 797 C C . THR A 1 100 ? -3.772 12.967 11.901 1.00 94.50 100 THR A C 1
ATOM 799 O O . THR A 1 100 ? -3.520 13.653 12.886 1.00 94.50 100 THR A O 1
ATOM 802 N N . ALA A 1 101 ? -4.547 11.886 11.981 1.00 93.31 101 ALA A N 1
ATOM 803 C CA . ALA A 1 101 ? -5.235 11.493 13.206 1.00 93.31 101 ALA A CA 1
ATOM 804 C C . ALA A 1 101 ? -4.264 11.197 14.360 1.00 93.31 101 ALA A C 1
ATOM 806 O O . ALA A 1 101 ? -4.538 11.584 15.488 1.00 93.31 101 ALA A O 1
ATOM 807 N N . ARG A 1 102 ? -3.087 10.615 14.095 1.00 90.00 102 ARG A N 1
ATOM 808 C CA . ARG A 1 102 ? -2.030 10.449 15.113 1.00 90.00 102 ARG A CA 1
ATOM 809 C C . ARG A 1 102 ? -1.473 11.770 15.653 1.00 90.00 102 ARG A C 1
ATOM 811 O O . ARG A 1 102 ? -0.928 11.774 16.749 1.00 90.00 102 ARG A O 1
ATOM 818 N N . LYS A 1 103 ? -1.547 12.859 14.885 1.00 90.69 103 LYS A N 1
ATOM 819 C CA . LYS A 1 103 ? -1.100 14.192 15.320 1.00 90.69 103 LYS A CA 1
ATOM 820 C C . LYS A 1 103 ? -2.201 14.965 16.039 1.00 90.69 103 LYS A C 1
ATOM 822 O O . LYS A 1 103 ? -1.903 15.721 16.953 1.00 90.69 103 LYS A O 1
ATOM 827 N N . GLU A 1 104 ? -3.440 14.815 15.584 1.00 91.25 104 GLU A N 1
ATOM 828 C CA . GLU A 1 104 ? -4.577 15.614 16.048 1.00 91.25 104 GLU A CA 1
ATOM 829 C C . GLU A 1 104 ? -5.322 14.977 17.224 1.00 91.25 104 GLU A C 1
ATOM 831 O O . GLU A 1 104 ? -5.841 15.690 18.081 1.00 91.25 104 GLU A O 1
ATOM 836 N N . GLN A 1 105 ? -5.393 13.646 17.281 1.00 88.38 105 GLN A N 1
ATOM 837 C CA . GLN A 1 105 ? -6.104 12.942 18.342 1.00 88.38 105 GLN A CA 1
ATOM 838 C C . GLN A 1 105 ? -5.199 12.741 19.551 1.00 88.38 105 GLN A C 1
ATOM 840 O O . GLN A 1 105 ? -4.041 12.344 19.427 1.00 88.38 105 GLN A O 1
ATOM 845 N N . HIS A 1 106 ? -5.761 12.956 20.738 1.00 84.31 106 HIS A N 1
ATOM 846 C CA . HIS A 1 106 ? -5.098 12.581 21.976 1.00 84.31 106 HIS A CA 1
ATOM 847 C C . HIS A 1 106 ? -4.963 11.057 22.042 1.00 84.31 106 HIS A C 1
ATOM 849 O O . HIS A 1 106 ? -5.952 10.338 21.879 1.00 84.31 106 HIS A O 1
ATOM 855 N N . THR A 1 107 ? -3.741 10.570 22.259 1.00 80.12 107 THR A N 1
ATOM 856 C CA . THR A 1 107 ? -3.495 9.148 22.501 1.00 80.12 107 THR A CA 1
ATOM 857 C C . THR A 1 107 ? -4.229 8.737 23.780 1.00 80.12 107 THR A C 1
ATOM 859 O O . THR A 1 107 ? -4.004 9.373 24.809 1.00 80.12 107 THR A O 1
ATOM 862 N N . PRO A 1 108 ? -5.100 7.715 23.743 1.00 84.69 108 PRO A N 1
ATOM 863 C CA . PRO A 1 108 ? -5.777 7.238 24.942 1.00 84.69 108 PRO A CA 1
ATOM 864 C C . PRO A 1 108 ? -4.787 6.635 25.943 1.00 84.69 108 PRO A C 1
ATOM 866 O O . PRO A 1 108 ? -3.669 6.265 25.575 1.00 84.69 108 PRO A O 1
ATOM 869 N N . ASP A 1 109 ? -5.229 6.501 27.193 1.00 86.62 109 ASP A N 1
ATOM 870 C CA . ASP A 1 109 ? -4.441 5.881 28.257 1.00 86.62 109 ASP A CA 1
ATOM 871 C C . ASP A 1 109 ? -3.943 4.484 27.862 1.00 86.62 109 ASP A C 1
ATOM 873 O O . ASP A 1 109 ? -4.603 3.729 27.138 1.00 86.62 109 ASP A O 1
ATOM 877 N N . GLU A 1 110 ? -2.757 4.126 28.357 1.00 83.12 110 GLU A N 1
ATOM 878 C CA . GLU A 1 110 ? -2.194 2.812 28.083 1.00 83.12 110 GLU A CA 1
ATOM 879 C C . GLU A 1 110 ? -3.086 1.685 28.617 1.00 83.12 110 GLU A C 1
ATOM 881 O O . GLU A 1 110 ? -3.573 1.721 29.747 1.00 83.12 110 GLU A O 1
ATOM 886 N N . LEU A 1 111 ? -3.216 0.624 27.816 1.00 86.06 111 LEU A N 1
ATOM 887 C CA . LEU A 1 111 ? -3.863 -0.614 28.244 1.00 86.06 111 LEU A CA 1
ATOM 888 C C . LEU A 1 111 ? -3.146 -1.211 29.461 1.00 86.06 111 LEU A C 1
ATOM 890 O O . LEU A 1 111 ? -1.911 -1.223 29.533 1.00 86.06 111 LEU A O 1
ATOM 894 N N . ASP A 1 112 ? -3.921 -1.783 30.379 1.00 87.31 112 ASP A N 1
ATOM 895 C CA . ASP A 1 112 ? -3.376 -2.468 31.542 1.00 87.31 112 ASP A CA 1
ATOM 896 C C . ASP A 1 112 ? -2.535 -3.697 31.141 1.00 87.31 112 ASP A C 1
ATOM 898 O O . ASP A 1 112 ? -2.667 -4.284 30.059 1.00 87.31 112 ASP A O 1
ATOM 902 N N . ALA A 1 113 ? -1.639 -4.108 32.040 1.00 86.00 113 ALA A N 1
ATOM 903 C CA . ALA A 1 113 ? -0.696 -5.189 31.772 1.00 86.00 113 ALA A CA 1
ATOM 904 C C . ALA A 1 113 ? -1.376 -6.546 31.512 1.00 86.00 113 ALA A C 1
ATOM 906 O O . ALA A 1 113 ? -0.790 -7.392 30.836 1.00 86.00 113 ALA A O 1
ATOM 907 N N . ASN A 1 114 ? -2.582 -6.781 32.038 1.00 86.19 114 ASN A N 1
ATOM 908 C CA . ASN A 1 114 ? -3.312 -8.026 31.817 1.00 86.19 114 ASN A CA 1
ATOM 909 C C . ASN A 1 114 ? -3.921 -8.053 30.408 1.00 86.19 114 ASN A C 1
ATOM 911 O O . ASN A 1 114 ? -3.762 -9.037 29.689 1.00 86.19 114 ASN A O 1
ATOM 915 N N . THR A 1 115 ? -4.508 -6.941 29.971 1.00 82.12 115 THR A N 1
ATOM 916 C CA . THR A 1 115 ? -5.028 -6.760 28.610 1.00 82.12 115 THR A CA 1
ATOM 917 C C . THR A 1 115 ? -3.921 -6.897 27.560 1.00 82.12 115 THR A C 1
ATOM 919 O O . THR A 1 115 ? -4.079 -7.629 26.581 1.00 82.12 115 THR A O 1
ATOM 922 N N . LYS A 1 116 ? -2.737 -6.315 27.805 1.00 84.00 116 LYS A N 1
ATOM 923 C CA . LYS A 1 116 ? -1.559 -6.506 26.934 1.00 84.00 116 LYS A CA 1
ATOM 924 C C . LYS A 1 116 ? -1.118 -7.979 26.862 1.00 84.00 116 LYS A C 1
ATOM 926 O O . LYS A 1 116 ? -0.794 -8.469 25.782 1.00 84.00 116 LYS A O 1
ATOM 931 N N . LYS A 1 117 ? -1.145 -8.716 27.984 1.00 85.75 117 LYS A N 1
ATOM 932 C CA . LYS A 1 117 ? -0.817 -10.160 28.024 1.00 85.75 117 LYS A CA 1
ATOM 933 C C . LYS A 1 117 ? -1.796 -11.025 27.229 1.00 85.75 117 LYS A C 1
ATOM 935 O O . LYS A 1 117 ? -1.412 -12.097 26.774 1.00 85.75 117 LYS A O 1
ATOM 940 N N . GLN A 1 118 ? -3.027 -10.560 27.035 1.00 85.06 118 GLN A N 1
ATOM 941 C CA . GLN A 1 118 ? -4.040 -11.230 26.217 1.00 85.06 118 GLN A CA 1
ATOM 942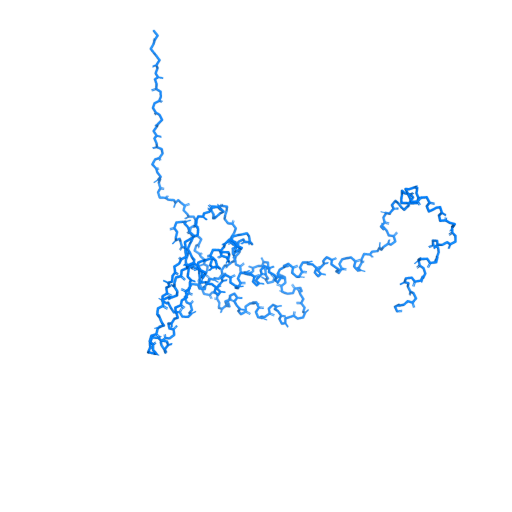 C C . GLN A 1 118 ? -3.898 -10.938 24.713 1.00 85.06 118 GLN A C 1
ATOM 944 O O . GLN A 1 118 ? -4.758 -11.341 23.933 1.00 85.06 118 GLN A O 1
ATOM 949 N N . GLY A 1 119 ? -2.830 -10.245 24.293 1.00 84.56 119 GLY A N 1
ATOM 950 C CA . GLY A 1 119 ? -2.567 -9.932 22.886 1.00 84.56 119 GLY A CA 1
ATOM 951 C C . GLY A 1 119 ? -3.387 -8.761 22.339 1.00 84.56 119 GLY A C 1
ATOM 952 O O . GLY A 1 119 ? -3.389 -8.534 21.126 1.00 84.56 119 GLY A O 1
ATOM 953 N N . ILE A 1 120 ? -4.064 -8.014 23.217 1.00 88.19 120 ILE A N 1
ATOM 954 C CA . ILE A 1 120 ? -4.848 -6.835 22.854 1.00 88.19 120 ILE A CA 1
ATOM 955 C C . ILE A 1 120 ? -3.916 -5.631 22.739 1.00 88.19 120 ILE A C 1
ATOM 957 O O . ILE A 1 120 ? -3.081 -5.368 23.607 1.00 88.19 120 ILE A O 1
ATOM 961 N N . VAL A 1 121 ? -4.077 -4.891 21.647 1.00 87.88 121 VAL A N 1
ATOM 962 C CA . VAL A 1 121 ? -3.281 -3.711 21.319 1.00 87.88 121 VAL A CA 1
ATOM 963 C C . VAL A 1 121 ? -4.219 -2.550 21.010 1.00 87.88 121 VAL A C 1
ATOM 965 O O . VAL A 1 121 ? -5.203 -2.710 20.285 1.00 87.88 121 VAL A O 1
ATOM 968 N N . LEU A 1 122 ? -3.881 -1.382 21.552 1.00 89.50 122 LEU A N 1
ATOM 969 C CA . LEU A 1 122 ? -4.514 -0.108 21.238 1.00 89.50 122 LEU A CA 1
ATOM 970 C C . LEU A 1 122 ? -3.796 0.503 20.031 1.00 89.50 122 LEU A C 1
ATOM 972 O O . LEU A 1 122 ? -2.606 0.799 20.110 1.00 89.50 122 LEU A O 1
ATOM 976 N N . ASP A 1 123 ? -4.501 0.666 18.915 1.00 90.00 123 ASP A N 1
ATOM 977 C CA . ASP A 1 123 ? -3.956 1.318 17.718 1.00 90.00 123 ASP A CA 1
ATOM 978 C C . ASP A 1 123 ? -5.053 2.098 16.990 1.00 90.00 123 ASP A C 1
ATOM 980 O O . ASP A 1 123 ? -6.251 1.919 17.222 1.00 90.00 123 ASP A O 1
ATOM 984 N N . LEU A 1 124 ? -4.615 2.972 16.093 1.00 91.06 124 LEU A N 1
ATOM 985 C CA . LEU A 1 124 ? -5.473 3.755 15.232 1.00 91.06 124 LEU A CA 1
ATOM 986 C C . LEU A 1 124 ? -6.017 2.876 14.093 1.00 91.06 124 LEU A C 1
ATOM 988 O O . LEU A 1 124 ? -5.264 2.216 13.364 1.00 91.06 124 LEU A O 1
ATOM 992 N N . VAL A 1 125 ? -7.334 2.902 13.919 1.00 92.62 125 VAL A N 1
ATOM 993 C CA . VAL A 1 125 ? -8.064 2.157 12.894 1.00 92.62 125 VAL A CA 1
ATOM 994 C C . VAL A 1 125 ? -8.717 3.138 11.937 1.00 92.62 125 VAL A C 1
ATOM 996 O O . VAL A 1 125 ? -9.465 4.020 12.350 1.00 92.62 125 VAL A O 1
ATOM 999 N N . ALA A 1 126 ? -8.448 2.970 10.646 1.00 92.75 126 ALA A N 1
ATOM 1000 C CA . ALA A 1 126 ? -9.116 3.697 9.580 1.00 92.75 126 ALA A CA 1
ATOM 1001 C C . ALA A 1 126 ? -10.323 2.911 9.057 1.00 92.75 126 ALA A C 1
ATOM 1003 O O . ALA A 1 126 ? -10.267 1.693 8.879 1.00 92.75 126 ALA A O 1
ATOM 1004 N N . THR A 1 127 ? -11.404 3.623 8.761 1.00 91.50 127 THR A N 1
ATOM 1005 C CA . THR A 1 127 ? -12.612 3.100 8.121 1.00 91.50 127 THR A CA 1
ATOM 1006 C C . THR A 1 127 ? -12.997 3.978 6.943 1.00 91.50 127 THR A C 1
ATOM 1008 O O . THR A 1 127 ? -12.900 5.199 7.016 1.00 91.50 127 THR A O 1
ATOM 1011 N N . ILE A 1 128 ? -13.434 3.361 5.848 1.00 87.19 128 ILE A N 1
ATOM 1012 C CA . ILE A 1 128 ? -13.872 4.071 4.638 1.00 87.19 128 ILE A CA 1
ATOM 1013 C C . ILE A 1 128 ? -15.389 3.967 4.545 1.00 87.19 128 ILE A C 1
ATOM 1015 O O . ILE A 1 128 ? -15.911 2.854 4.616 1.00 87.19 128 ILE A O 1
ATOM 1019 N N . ASP A 1 129 ? -16.092 5.089 4.375 1.00 79.62 129 ASP A N 1
ATOM 1020 C CA . ASP A 1 129 ? -17.552 5.138 4.180 1.00 79.62 129 ASP A CA 1
ATOM 1021 C C . ASP A 1 129 ? -18.019 4.162 3.070 1.00 79.62 129 ASP A C 1
ATOM 1023 O O . ASP A 1 129 ? -17.471 4.207 1.962 1.00 79.62 129 ASP A O 1
ATOM 1027 N N . PRO A 1 130 ? -18.996 3.260 3.325 1.00 72.62 130 PRO A N 1
ATOM 1028 C CA . PRO A 1 130 ? -19.926 3.203 4.465 1.00 72.62 130 PRO A CA 1
ATOM 1029 C C . PRO A 1 130 ? -19.476 2.335 5.652 1.00 72.62 130 PRO A C 1
ATOM 1031 O O . PRO A 1 130 ? -20.283 1.656 6.278 1.00 72.62 130 PRO A O 1
ATOM 1034 N N . LYS A 1 131 ? -18.185 2.369 5.989 1.00 79.88 131 LYS A N 1
ATOM 1035 C CA . LYS A 1 131 ? -17.549 1.654 7.111 1.00 79.88 131 LYS A CA 1
ATOM 1036 C C . LYS A 1 131 ? -17.556 0.131 6.951 1.00 79.88 131 LYS A C 1
ATOM 1038 O O . LYS A 1 131 ? -17.702 -0.608 7.917 1.00 79.88 131 LYS A O 1
ATOM 1043 N N . LEU A 1 132 ? -17.355 -0.333 5.716 1.00 70.94 132 LEU A N 1
ATOM 1044 C CA . LEU A 1 132 ? -17.299 -1.763 5.378 1.00 70.94 132 LEU A CA 1
ATOM 1045 C C . LEU A 1 132 ? -16.105 -2.478 6.005 1.00 70.94 132 LEU A C 1
ATOM 1047 O O . LEU A 1 132 ? -16.229 -3.604 6.478 1.00 70.94 132 LEU A O 1
ATOM 1051 N N . TRP A 1 133 ? -14.945 -1.824 5.973 1.00 81.81 133 TRP A N 1
ATOM 1052 C CA . TRP A 1 133 ? -13.687 -2.410 6.408 1.00 81.81 133 TRP A CA 1
ATOM 1053 C C . TRP A 1 133 ? -12.980 -1.482 7.377 1.00 81.81 133 TRP A C 1
ATOM 1055 O O . TRP A 1 133 ? -12.815 -0.288 7.120 1.00 81.81 133 TRP A O 1
ATOM 1065 N N . LYS A 1 134 ? -12.540 -2.080 8.479 1.00 89.56 134 LYS A N 1
ATOM 1066 C CA . LYS A 1 134 ? -11.612 -1.499 9.438 1.00 89.56 134 LYS A CA 1
ATOM 1067 C C . LYS A 1 134 ? -10.203 -1.906 9.050 1.00 89.56 134 LYS A C 1
ATOM 1069 O O . LYS A 1 134 ? -9.961 -3.080 8.783 1.00 89.56 134 LYS A O 1
ATOM 1074 N N . MET A 1 135 ? -9.293 -0.948 8.985 1.00 89.56 135 MET A N 1
ATOM 1075 C CA . MET A 1 135 ? -7.908 -1.146 8.574 1.00 89.56 135 MET A CA 1
ATOM 1076 C C . MET A 1 135 ? -6.989 -0.562 9.637 1.00 89.56 135 MET A C 1
ATOM 1078 O O . MET A 1 135 ? -7.035 0.635 9.913 1.00 89.56 135 MET A O 1
ATOM 1082 N N . ARG A 1 136 ? -6.135 -1.397 10.227 1.00 90.38 136 ARG A N 1
ATOM 1083 C CA . ARG A 1 136 ? -5.117 -0.923 11.170 1.00 90.38 136 ARG A CA 1
ATOM 1084 C C . ARG A 1 136 ? -3.966 -0.240 10.423 1.00 90.38 136 ARG A C 1
ATOM 1086 O O . ARG A 1 136 ? -3.641 -0.619 9.295 1.00 90.38 136 ARG A O 1
ATOM 1093 N N . GLY A 1 137 ? -3.279 0.694 11.082 1.00 89.12 137 GLY A N 1
ATOM 1094 C CA . GLY A 1 137 ? -2.069 1.326 10.551 1.00 89.12 137 GLY A CA 1
ATOM 1095 C C . GLY A 1 137 ? -0.991 0.354 10.056 1.00 89.12 137 GLY A C 1
ATOM 1096 O O . GLY A 1 137 ? -0.416 0.591 8.997 1.00 89.12 137 GLY A O 1
ATOM 1097 N N . ASN A 1 138 ? -0.769 -0.777 10.734 1.00 88.75 138 ASN A N 1
ATOM 1098 C CA . ASN A 1 138 ? 0.178 -1.801 10.265 1.00 88.75 138 ASN A CA 1
ATOM 1099 C C . ASN A 1 138 ? -0.228 -2.420 8.920 1.00 88.75 138 ASN A C 1
ATOM 1101 O O . ASN A 1 138 ? 0.629 -2.631 8.064 1.00 88.75 138 ASN A O 1
ATOM 1105 N N . PHE A 1 139 ? -1.525 -2.659 8.701 1.00 89.94 139 PHE A N 1
ATOM 1106 C CA . PHE A 1 139 ? -2.021 -3.163 7.420 1.00 89.94 139 PHE A CA 1
ATOM 1107 C C . PHE A 1 139 ? -1.806 -2.127 6.312 1.00 89.94 139 PHE A C 1
ATOM 1109 O O . PHE A 1 139 ? -1.322 -2.466 5.236 1.00 89.94 139 PHE A O 1
ATOM 1116 N N . VAL A 1 140 ? -2.068 -0.846 6.594 1.00 91.94 140 VAL A N 1
ATOM 1117 C CA . VAL A 1 140 ? -1.773 0.251 5.656 1.00 91.94 140 VAL A CA 1
ATOM 1118 C C . VAL A 1 140 ? -0.272 0.347 5.362 1.00 91.94 140 VAL A C 1
ATOM 1120 O O . VAL A 1 140 ? 0.117 0.517 4.211 1.00 91.94 140 VAL A O 1
ATOM 1123 N N . GLY A 1 141 ? 0.588 0.144 6.362 1.00 91.62 141 GLY A N 1
ATOM 1124 C CA . GLY A 1 141 ? 2.036 0.047 6.164 1.00 91.62 141 GLY A CA 1
ATOM 1125 C C . GLY A 1 141 ? 2.439 -1.119 5.255 1.00 91.62 141 GLY A C 1
ATOM 1126 O O . GLY A 1 141 ? 3.292 -0.954 4.380 1.00 91.62 141 GLY A O 1
ATOM 1127 N N . ALA A 1 142 ? 1.793 -2.278 5.404 1.00 90.75 142 ALA A N 1
ATOM 1128 C CA . ALA A 1 142 ? 1.995 -3.423 4.522 1.00 90.75 142 ALA A CA 1
ATOM 1129 C C . ALA A 1 142 ? 1.540 -3.113 3.082 1.00 90.75 142 ALA A C 1
ATOM 1131 O O . ALA A 1 142 ? 2.278 -3.387 2.138 1.00 90.75 142 ALA A O 1
ATOM 1132 N N . LEU A 1 143 ? 0.395 -2.449 2.895 1.00 92.31 143 LEU A N 1
ATOM 1133 C CA . LEU A 1 143 ? -0.058 -1.978 1.580 1.00 92.31 143 LEU A CA 1
ATOM 1134 C C . LEU A 1 143 ? 0.962 -1.036 0.922 1.00 92.31 143 LEU A C 1
ATOM 1136 O O . LEU A 1 143 ? 1.308 -1.211 -0.247 1.00 92.31 143 LEU A O 1
ATOM 1140 N N . THR A 1 144 ? 1.503 -0.077 1.674 1.00 93.31 144 THR A N 1
ATOM 1141 C CA . THR A 1 144 ? 2.566 0.812 1.182 1.00 93.31 144 THR A CA 1
ATOM 1142 C C . THR A 1 144 ? 3.813 0.017 0.794 1.00 93.31 144 THR A C 1
ATOM 1144 O O . THR A 1 144 ? 4.407 0.259 -0.258 1.00 93.31 144 THR A O 1
ATOM 1147 N N . GLY A 1 145 ? 4.191 -0.975 1.605 1.00 92.38 145 GLY A N 1
ATOM 1148 C CA . GLY A 1 145 ? 5.293 -1.886 1.310 1.00 92.38 145 GLY A CA 1
ATOM 1149 C C . GLY A 1 145 ? 5.082 -2.687 0.023 1.00 92.38 145 GLY A C 1
ATOM 1150 O O . GLY A 1 145 ? 6.019 -2.815 -0.762 1.00 92.38 145 GLY A O 1
ATOM 1151 N N . PHE A 1 146 ? 3.865 -3.179 -0.212 1.00 92.00 146 PHE A N 1
ATOM 1152 C CA . PHE A 1 146 ? 3.491 -3.900 -1.427 1.00 92.00 146 PHE A CA 1
ATOM 1153 C C . PHE A 1 146 ? 3.692 -3.043 -2.676 1.00 92.00 146 PHE A C 1
ATOM 1155 O O . PHE A 1 146 ? 4.421 -3.440 -3.588 1.00 92.00 146 PHE A O 1
ATOM 1162 N N . HIS A 1 147 ? 3.118 -1.837 -2.689 1.00 91.88 147 HIS A N 1
ATOM 1163 C CA . HIS A 1 147 ? 3.242 -0.921 -3.825 1.00 91.88 147 HIS A CA 1
ATOM 1164 C C . HIS A 1 147 ? 4.697 -0.513 -4.064 1.00 91.88 147 HIS A C 1
ATOM 1166 O O . HIS A 1 147 ? 5.158 -0.528 -5.202 1.00 91.88 147 HIS A O 1
ATOM 1172 N N . ALA A 1 148 ? 5.462 -0.254 -3.000 1.00 93.06 148 ALA A N 1
ATOM 1173 C CA . ALA A 1 148 ? 6.879 0.082 -3.112 1.00 93.06 148 ALA A CA 1
ATOM 1174 C C . ALA A 1 148 ? 7.717 -1.053 -3.726 1.00 93.06 148 ALA A C 1
ATOM 1176 O O . ALA A 1 148 ? 8.603 -0.786 -4.538 1.00 93.06 148 ALA A O 1
ATOM 1177 N N . ILE A 1 149 ? 7.454 -2.314 -3.362 1.00 91.94 149 ILE A N 1
ATOM 1178 C CA . ILE A 1 149 ? 8.130 -3.465 -3.979 1.00 91.94 149 ILE A CA 1
ATOM 1179 C C . ILE A 1 149 ? 7.758 -3.557 -5.458 1.00 91.94 149 ILE A C 1
ATOM 1181 O O . ILE A 1 149 ? 8.653 -3.681 -6.292 1.00 91.94 149 ILE A O 1
ATOM 1185 N N . LYS A 1 150 ? 6.468 -3.436 -5.796 1.00 91.25 150 LYS A N 1
ATOM 1186 C CA . LYS A 1 150 ? 6.005 -3.506 -7.186 1.00 91.25 150 LYS A CA 1
ATOM 1187 C C . LYS A 1 150 ? 6.677 -2.440 -8.058 1.00 91.25 150 LYS A C 1
ATOM 1189 O O . LYS A 1 150 ? 7.220 -2.769 -9.109 1.00 91.25 150 LYS A O 1
ATOM 1194 N N . THR A 1 151 ? 6.743 -1.197 -7.577 1.00 92.38 151 THR A N 1
ATOM 1195 C CA . THR A 1 151 ? 7.452 -0.104 -8.258 1.00 92.38 151 THR A CA 1
ATOM 1196 C C . THR A 1 151 ? 8.946 -0.388 -8.405 1.00 92.38 151 THR A C 1
ATOM 1198 O O . THR A 1 151 ? 9.480 -0.241 -9.499 1.00 92.38 151 THR A O 1
ATOM 1201 N N . LYS A 1 152 ? 9.633 -0.834 -7.344 1.00 91.25 152 LYS A N 1
ATOM 1202 C CA . LYS A 1 152 ? 11.071 -1.155 -7.415 1.00 91.25 152 LYS A CA 1
ATOM 1203 C C . LYS A 1 152 ? 11.373 -2.227 -8.454 1.00 91.25 152 LYS A C 1
ATOM 1205 O O . LYS A 1 152 ? 12.346 -2.105 -9.191 1.00 91.25 152 LYS A O 1
ATOM 1210 N N . ILE A 1 153 ? 10.546 -3.268 -8.509 1.00 91.00 153 ILE A N 1
ATOM 1211 C CA . ILE A 1 153 ? 10.725 -4.336 -9.487 1.00 91.00 153 ILE A CA 1
ATOM 1212 C C . ILE A 1 153 ? 10.493 -3.807 -10.906 1.00 91.00 153 ILE A C 1
ATOM 1214 O O . ILE A 1 153 ? 11.281 -4.112 -11.798 1.00 91.00 153 ILE A O 1
ATOM 1218 N N . GLN A 1 154 ? 9.459 -2.990 -11.114 1.00 90.44 154 GLN A N 1
ATOM 1219 C CA . GLN A 1 154 ? 9.192 -2.387 -12.419 1.00 90.44 154 GLN A CA 1
ATOM 1220 C C . GLN A 1 154 ? 10.374 -1.537 -12.908 1.00 90.44 154 GLN A C 1
ATOM 1222 O O . GLN A 1 154 ? 10.843 -1.755 -14.022 1.00 90.44 154 GLN A O 1
ATOM 1227 N N . VAL A 1 155 ? 10.897 -0.649 -12.057 1.00 91.25 155 VAL A N 1
ATOM 1228 C CA . VAL A 1 155 ? 12.073 0.178 -12.374 1.00 91.25 155 VAL A CA 1
ATOM 1229 C C . VAL A 1 155 ? 13.279 -0.699 -12.718 1.00 91.25 155 VAL A C 1
ATOM 1231 O O . VAL A 1 155 ? 13.941 -0.464 -13.720 1.00 91.25 155 VAL A O 1
ATOM 1234 N N . TRP A 1 156 ? 13.519 -1.780 -11.968 1.00 90.75 156 TRP A N 1
ATOM 1235 C CA . TRP A 1 156 ? 14.601 -2.715 -12.291 1.00 90.75 156 TRP A CA 1
ATOM 1236 C C . TRP A 1 156 ? 14.439 -3.360 -13.676 1.00 90.75 156 TRP A C 1
ATOM 1238 O O . TRP A 1 156 ? 15.416 -3.517 -14.408 1.00 90.75 156 TRP A O 1
ATOM 1248 N N . PHE A 1 157 ? 13.218 -3.741 -14.063 1.00 89.44 157 PHE A N 1
ATOM 1249 C CA . PHE A 1 157 ? 12.965 -4.287 -15.400 1.00 89.44 157 PHE A CA 1
ATOM 1250 C C . PHE A 1 157 ? 13.158 -3.242 -16.503 1.00 89.44 157 PHE A C 1
ATOM 1252 O O . PHE A 1 157 ? 13.635 -3.592 -17.5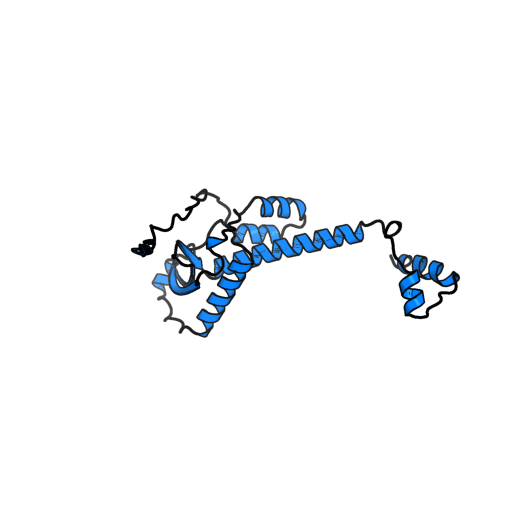82 1.00 89.44 157 PHE A O 1
ATOM 1259 N N . GLU A 1 158 ? 12.795 -1.985 -16.256 1.00 90.44 158 GLU A N 1
ATOM 1260 C CA . GLU A 1 158 ? 13.047 -0.869 -17.174 1.00 90.44 158 GLU A CA 1
ATOM 1261 C C . GLU A 1 158 ? 14.556 -0.630 -17.345 1.00 90.44 158 GLU A C 1
ATOM 1263 O O . GLU A 1 158 ? 15.037 -0.598 -18.479 1.00 90.44 158 GLU A O 1
ATOM 1268 N N . ASP A 1 159 ? 15.320 -0.619 -16.250 1.00 89.88 159 ASP A N 1
ATOM 1269 C CA . ASP A 1 159 ? 16.785 -0.512 -16.273 1.00 89.88 159 ASP A CA 1
ATOM 1270 C C . ASP A 1 159 ? 17.434 -1.682 -17.023 1.00 89.88 159 ASP A C 1
ATOM 1272 O O . ASP A 1 159 ? 18.351 -1.498 -17.825 1.00 89.88 159 ASP A O 1
ATOM 1276 N N . ARG A 1 160 ? 16.949 -2.913 -16.810 1.00 88.50 160 ARG A N 1
ATOM 1277 C CA . ARG A 1 160 ? 17.441 -4.087 -17.546 1.00 88.50 160 ARG A CA 1
ATOM 1278 C C . ARG A 1 160 ? 17.175 -3.977 -19.037 1.00 88.50 160 ARG A C 1
ATOM 1280 O O . ARG A 1 160 ? 18.077 -4.272 -19.813 1.00 88.50 160 ARG A O 1
ATOM 1287 N N . LYS A 1 161 ? 15.984 -3.523 -19.439 1.00 89.75 161 LYS A N 1
ATOM 1288 C CA . LYS A 1 161 ? 15.667 -3.282 -20.854 1.00 89.75 161 LYS A CA 1
ATOM 1289 C C . LYS A 1 161 ? 16.588 -2.226 -21.456 1.00 89.75 161 LYS A C 1
ATOM 1291 O O . LYS A 1 161 ? 17.076 -2.437 -22.557 1.00 89.75 161 LYS A O 1
ATOM 1296 N N . TRP A 1 162 ? 16.856 -1.142 -20.730 1.00 90.06 162 TRP A N 1
ATOM 1297 C CA . TRP A 1 162 ? 17.790 -0.094 -21.147 1.00 90.06 162 TRP A CA 1
ATOM 1298 C C . TRP A 1 162 ? 19.218 -0.638 -21.330 1.00 90.06 162 TRP A C 1
ATOM 1300 O O . TRP A 1 162 ? 19.872 -0.360 -22.333 1.00 90.06 162 TRP A O 1
ATOM 1310 N N . LEU A 1 163 ? 19.696 -1.475 -20.402 1.00 88.75 163 LEU A N 1
ATOM 1311 C CA . LEU A 1 163 ? 21.021 -2.105 -20.485 1.00 88.75 163 LEU A CA 1
ATOM 1312 C C . LEU A 1 163 ? 21.137 -3.124 -21.627 1.00 88.75 163 LEU A C 1
ATOM 1314 O O . LEU A 1 163 ? 22.201 -3.250 -22.228 1.00 88.75 163 LEU A O 1
ATOM 1318 N N . GLU A 1 164 ? 20.067 -3.869 -21.897 1.00 89.31 164 GLU A N 1
ATOM 1319 C CA . GLU A 1 164 ? 20.005 -4.901 -22.940 1.00 89.31 164 GLU A CA 1
ATOM 1320 C C . GLU A 1 164 ? 19.679 -4.324 -24.329 1.00 89.31 164 GLU A C 1
ATOM 1322 O O . GLU A 1 164 ? 19.749 -5.036 -25.333 1.00 89.31 164 GLU A O 1
ATOM 1327 N N . GLN A 1 165 ? 19.329 -3.038 -24.402 1.00 86.25 165 GLN A N 1
ATOM 1328 C CA . GLN A 1 165 ? 18.989 -2.355 -25.639 1.00 86.25 165 GLN A CA 1
ATOM 1329 C C . GLN A 1 165 ? 20.192 -2.291 -26.583 1.00 86.25 165 GLN A C 1
ATOM 1331 O O . GLN A 1 165 ? 21.295 -1.881 -26.219 1.00 86.25 165 GLN A O 1
ATOM 1336 N N . ASP A 1 166 ? 19.961 -2.656 -27.844 1.00 84.56 166 ASP A N 1
ATOM 1337 C CA . ASP A 1 166 ? 20.941 -2.464 -28.907 1.00 84.56 166 ASP A CA 1
ATOM 1338 C C . ASP A 1 166 ? 21.014 -0.976 -29.272 1.00 84.56 166 ASP A C 1
ATOM 1340 O O . ASP A 1 166 ? 20.266 -0.475 -30.117 1.00 84.56 166 ASP A O 1
ATOM 1344 N N . TRP A 1 167 ? 21.926 -0.265 -28.609 1.00 82.00 167 TRP A N 1
ATOM 1345 C CA . TRP A 1 167 ? 22.144 1.171 -28.784 1.00 82.00 167 TRP A CA 1
ATOM 1346 C C . TRP A 1 167 ? 22.491 1.572 -30.222 1.00 82.00 167 TRP A C 1
ATOM 1348 O O . TRP A 1 167 ? 22.265 2.717 -30.598 1.00 82.00 167 TRP A O 1
ATOM 1358 N N . ARG A 1 168 ? 22.956 0.637 -31.065 1.00 77.94 168 ARG A N 1
ATOM 1359 C CA . ARG A 1 168 ? 23.245 0.904 -32.486 1.00 77.94 168 ARG A CA 1
ATOM 1360 C C . ARG A 1 168 ? 21.987 1.137 -33.318 1.00 77.94 168 ARG A C 1
ATOM 1362 O O . ARG A 1 168 ? 22.070 1.709 -34.398 1.00 77.94 168 ARG A O 1
ATOM 1369 N N . LYS A 1 169 ? 20.833 0.666 -32.843 1.00 81.19 169 LYS A N 1
ATOM 1370 C CA . LYS A 1 169 ? 19.541 0.772 -33.537 1.00 81.19 169 LYS A CA 1
ATOM 1371 C C . LYS A 1 169 ? 18.696 1.941 -33.047 1.00 81.19 169 LYS A C 1
ATOM 1373 O O . LYS A 1 169 ? 17.588 2.142 -33.537 1.00 81.19 169 LYS A O 1
ATOM 1378 N N . VAL A 1 170 ? 19.191 2.696 -32.070 1.00 79.38 170 VAL A N 1
ATOM 1379 C CA . VAL A 1 170 ? 18.493 3.866 -31.547 1.00 79.38 170 VAL A CA 1
ATOM 1380 C C . VAL A 1 170 ? 18.681 5.007 -32.533 1.00 79.38 170 VAL A C 1
ATOM 1382 O O . VAL A 1 170 ? 19.780 5.532 -32.678 1.00 79.38 170 VAL A O 1
ATOM 1385 N N . SER A 1 171 ? 17.607 5.383 -33.225 1.00 74.12 171 SER A N 1
ATOM 1386 C CA . SER A 1 171 ? 17.610 6.563 -34.084 1.00 74.12 171 SER A CA 1
ATOM 1387 C C . SER A 1 171 ? 17.753 7.812 -33.218 1.00 74.12 171 SER A C 1
ATOM 1389 O O . SER A 1 171 ? 16.843 8.148 -32.458 1.00 74.12 171 SER A O 1
ATOM 1391 N N . SER A 1 172 ? 18.877 8.507 -33.336 1.00 67.88 172 SER A N 1
ATOM 1392 C CA . SER A 1 172 ? 19.104 9.800 -32.701 1.00 67.88 172 SER A CA 1
ATOM 1393 C C . SER A 1 172 ? 19.269 10.876 -33.772 1.00 67.88 172 SER A C 1
ATOM 1395 O O . SER A 1 172 ? 20.030 10.719 -34.725 1.00 67.88 172 SER A O 1
ATOM 1397 N N . ASN A 1 173 ? 18.547 11.990 -33.627 1.00 70.75 173 ASN A N 1
ATOM 1398 C CA . ASN A 1 173 ? 18.716 13.162 -34.486 1.00 70.75 173 ASN A CA 1
ATOM 1399 C C . ASN A 1 173 ? 19.827 14.051 -33.907 1.00 70.75 173 ASN A C 1
ATOM 1401 O O . ASN A 1 173 ? 19.586 15.163 -33.448 1.00 70.75 173 ASN A O 1
ATOM 1405 N N . VAL A 1 174 ? 21.047 13.509 -33.858 1.00 69.44 174 VAL A N 1
ATOM 1406 C CA . VAL A 1 174 ? 22.228 14.209 -33.317 1.00 69.44 174 VAL A CA 1
ATOM 1407 C C . VAL A 1 174 ? 22.541 15.468 -34.136 1.00 69.44 174 VAL A C 1
ATOM 1409 O O . VAL A 1 174 ? 23.074 16.433 -33.597 1.00 69.44 174 VAL A O 1
ATOM 1412 N N . SER A 1 175 ? 22.132 15.495 -35.408 1.00 68.62 175 SER A N 1
ATOM 1413 C CA . SER A 1 175 ? 22.195 16.673 -36.278 1.00 68.62 175 SER A CA 1
ATOM 1414 C C . SER A 1 175 ? 21.437 17.877 -35.718 1.00 68.62 175 SER A C 1
ATOM 1416 O O . SER A 1 175 ? 21.967 18.980 -35.777 1.00 68.62 175 SER A O 1
ATOM 1418 N N . LEU A 1 176 ? 20.261 17.675 -35.110 1.00 73.38 176 LEU A N 1
ATOM 1419 C CA . LEU A 1 176 ? 19.502 18.762 -34.478 1.00 73.38 176 LEU A CA 1
ATOM 1420 C C . LEU A 1 176 ? 20.281 19.377 -33.304 1.00 73.38 176 LEU A C 1
ATOM 1422 O O . LEU A 1 176 ? 20.381 20.593 -33.189 1.00 73.38 176 LEU A O 1
ATOM 1426 N N . PHE A 1 177 ? 20.895 18.540 -32.463 1.00 68.25 177 PHE A N 1
ATOM 1427 C CA . PHE A 1 177 ? 21.710 19.019 -31.345 1.00 68.25 177 PHE A CA 1
ATOM 1428 C C . PHE A 1 177 ? 22.944 19.795 -31.825 1.00 68.25 177 PHE A C 1
ATOM 1430 O O . PHE A 1 177 ? 23.273 20.833 -31.254 1.00 68.25 177 PHE A O 1
ATOM 1437 N N . ALA A 1 178 ? 23.620 19.321 -32.876 1.00 73.50 178 ALA A N 1
ATOM 1438 C CA . ALA A 1 178 ? 24.779 20.000 -33.460 1.00 73.50 178 ALA A CA 1
ATOM 1439 C C . ALA A 1 178 ? 24.420 21.381 -34.041 1.00 73.50 178 ALA A C 1
ATOM 1441 O O . ALA A 1 178 ? 25.169 22.337 -33.840 1.00 73.50 178 ALA A O 1
ATOM 1442 N N . GLU A 1 179 ? 23.261 21.492 -34.698 1.00 76.38 179 GLU A N 1
ATOM 1443 C CA . GLU A 1 179 ? 22.739 22.745 -35.251 1.00 76.38 179 GLU A CA 1
ATOM 1444 C C . GLU A 1 179 ? 22.367 23.746 -34.144 1.00 76.38 179 GLU A C 1
ATOM 1446 O O . GLU A 1 179 ? 22.795 24.899 -34.187 1.00 76.38 179 GLU A O 1
ATOM 1451 N N . GLU A 1 180 ? 21.656 23.305 -33.100 1.00 77.88 180 GLU A N 1
ATOM 1452 C CA . GLU A 1 180 ? 21.238 24.171 -31.986 1.00 77.88 180 GLU A CA 1
ATOM 1453 C C . GLU A 1 180 ? 22.405 24.646 -31.111 1.00 77.88 180 GLU A C 1
ATOM 1455 O O . GLU A 1 180 ? 22.374 25.750 -30.565 1.00 77.88 180 GLU A O 1
ATOM 1460 N N . THR A 1 181 ? 23.443 23.822 -30.960 1.00 75.00 181 THR A N 1
ATOM 1461 C CA . THR A 1 181 ? 24.595 24.139 -30.099 1.00 75.00 181 THR A CA 1
ATOM 1462 C C . THR A 1 181 ? 25.765 24.758 -30.858 1.00 75.00 181 THR A C 1
ATOM 1464 O O . THR A 1 181 ? 26.770 25.115 -30.245 1.00 75.00 181 THR A O 1
ATOM 1467 N N . ASN A 1 182 ? 25.649 24.893 -32.185 1.00 70.44 182 ASN A N 1
ATOM 1468 C CA . ASN A 1 182 ? 26.728 25.304 -33.085 1.00 70.44 182 ASN A CA 1
ATOM 1469 C C . ASN A 1 182 ? 28.008 24.459 -32.904 1.00 70.44 182 ASN A C 1
ATOM 1471 O O . ASN A 1 182 ? 29.121 24.895 -33.210 1.00 70.44 182 ASN A O 1
ATOM 1475 N N . THR A 1 183 ? 27.843 23.237 -32.388 1.00 65.19 183 THR A N 1
ATOM 1476 C CA . THR A 1 183 ? 28.915 22.268 -32.193 1.00 65.19 183 THR A CA 1
ATOM 1477 C C . THR A 1 183 ? 29.016 21.480 -33.486 1.00 65.19 183 THR A C 1
ATOM 1479 O O . THR A 1 183 ? 28.548 20.348 -33.590 1.00 65.19 183 THR A O 1
ATOM 1482 N N . TRP A 1 184 ? 29.573 22.107 -34.519 1.00 57.16 184 TRP A N 1
ATOM 1483 C CA . TRP A 1 184 ? 29.943 21.402 -35.740 1.00 57.16 184 TRP A CA 1
ATOM 1484 C C . TRP A 1 184 ? 31.073 20.446 -35.372 1.00 57.16 184 TRP A C 1
ATOM 1486 O O . TRP A 1 184 ? 32.234 20.832 -35.255 1.00 57.16 184 TRP A O 1
ATOM 1496 N N . VAL A 1 185 ? 30.711 19.205 -35.067 1.00 53.75 185 VAL A N 1
ATOM 1497 C CA . VAL A 1 185 ? 31.665 18.165 -34.700 1.00 53.75 185 VAL A CA 1
ATOM 1498 C C . VAL A 1 185 ? 32.511 17.879 -35.943 1.00 53.75 185 VAL A C 1
ATOM 1500 O O . VAL A 1 185 ? 31.990 17.353 -36.923 1.00 53.75 185 VAL A O 1
ATOM 1503 N N . CYS A 1 186 ? 33.805 18.228 -35.924 1.00 47.72 186 CYS A N 1
ATOM 1504 C CA . CYS A 1 186 ? 34.775 17.667 -36.868 1.00 47.72 186 CYS A CA 1
ATOM 1505 C C . CYS A 1 186 ? 34.606 16.143 -36.842 1.00 47.72 186 CYS A C 1
ATOM 1507 O O . CYS A 1 186 ? 34.681 15.551 -35.763 1.00 47.72 186 CYS A O 1
ATOM 1509 N N . GLU A 1 187 ? 34.363 15.520 -37.998 1.00 49.50 187 GLU A N 1
ATOM 1510 C CA . GLU A 1 187 ? 33.965 14.107 -38.145 1.00 49.50 187 GLU A CA 1
ATOM 1511 C C . GLU A 1 187 ? 34.866 13.096 -37.397 1.00 49.50 187 GLU A C 1
ATOM 1513 O O . GLU A 1 187 ? 34.440 11.976 -37.119 1.00 49.50 187 GLU A O 1
ATOM 1518 N N . GLU A 1 188 ? 36.070 13.488 -36.973 1.00 50.41 188 GLU A N 1
ATOM 1519 C CA . GLU A 1 188 ? 36.967 12.686 -36.134 1.00 50.41 188 GLU A CA 1
ATOM 1520 C C . GLU A 1 188 ? 36.452 12.432 -34.699 1.00 50.41 188 GLU A C 1
ATOM 1522 O O . GLU A 1 188 ? 36.685 11.346 -34.159 1.00 50.41 188 GLU A O 1
ATOM 1527 N N . MET A 1 189 ? 35.700 13.350 -34.071 1.00 46.97 189 MET A N 1
ATOM 1528 C CA . MET A 1 189 ? 35.261 13.191 -32.667 1.00 46.97 189 MET A CA 1
ATOM 1529 C C . MET A 1 189 ? 34.132 12.165 -32.470 1.00 46.97 189 MET A C 1
ATOM 1531 O O . MET A 1 189 ? 34.025 11.571 -31.394 1.00 46.97 189 MET A O 1
ATOM 1535 N N . LEU A 1 190 ? 33.323 11.888 -33.500 1.00 49.22 190 LEU A N 1
ATOM 1536 C CA . LEU A 1 190 ? 32.281 10.853 -33.427 1.00 49.22 190 LEU A CA 1
ATOM 1537 C C . LEU A 1 190 ? 32.880 9.444 -33.288 1.00 49.22 190 LEU A C 1
ATOM 1539 O O . LEU A 1 190 ? 32.274 8.577 -32.656 1.00 49.22 190 LEU A O 1
ATOM 1543 N N . SER A 1 191 ? 34.097 9.227 -33.801 1.00 48.62 191 SER A N 1
ATOM 1544 C CA . SER A 1 191 ? 34.828 7.968 -33.613 1.00 48.62 191 SER A CA 1
ATOM 1545 C C . SER A 1 191 ? 35.358 7.805 -32.182 1.00 48.62 191 SER A C 1
ATOM 1547 O O . SER A 1 191 ? 35.377 6.697 -31.644 1.00 48.62 191 SER A O 1
ATOM 1549 N N . VAL A 1 192 ? 35.728 8.909 -31.526 1.00 49.19 192 VAL A N 1
ATOM 1550 C CA . VAL A 1 192 ? 36.367 8.911 -30.203 1.00 49.19 192 VAL A CA 1
ATOM 1551 C C . VAL A 1 192 ? 35.344 8.659 -29.093 1.00 49.19 192 VAL A C 1
ATOM 1553 O O . VAL A 1 192 ? 35.555 7.775 -28.264 1.00 49.19 192 VAL A O 1
ATOM 1556 N N . ILE A 1 193 ? 34.175 9.309 -29.135 1.00 48.34 193 ILE A N 1
ATOM 1557 C CA . ILE A 1 193 ? 33.116 9.118 -28.123 1.00 48.34 193 ILE A CA 1
ATOM 1558 C C . ILE A 1 193 ? 32.551 7.687 -28.166 1.00 48.34 193 ILE A C 1
ATOM 1560 O O . ILE A 1 193 ? 32.290 7.083 -27.123 1.00 48.34 193 ILE A O 1
ATOM 1564 N N . ALA A 1 194 ? 32.433 7.097 -29.361 1.00 48.59 194 ALA A N 1
ATOM 1565 C CA . ALA A 1 194 ? 32.019 5.704 -29.521 1.00 48.59 194 ALA A CA 1
ATOM 1566 C C . ALA A 1 194 ? 33.067 4.693 -29.015 1.00 48.59 194 ALA A C 1
ATOM 1568 O O . ALA A 1 194 ? 32.713 3.545 -28.752 1.00 48.59 194 ALA A O 1
ATOM 1569 N N . THR A 1 195 ? 34.331 5.097 -28.854 1.00 46.88 195 THR A N 1
ATOM 1570 C CA . THR A 1 195 ? 35.438 4.204 -28.470 1.00 46.88 195 THR A CA 1
ATOM 1571 C C . THR A 1 195 ? 35.846 4.372 -27.000 1.00 46.88 195 THR A C 1
ATOM 1573 O O . THR A 1 195 ? 36.169 3.388 -26.335 1.00 46.88 195 THR A O 1
ATOM 1576 N N . GLU A 1 196 ? 35.788 5.584 -26.443 1.00 41.09 196 GLU A N 1
ATOM 1577 C CA . GLU A 1 196 ? 36.246 5.871 -25.073 1.00 41.09 196 GLU A CA 1
ATOM 1578 C C . GLU A 1 196 ? 35.244 5.474 -23.986 1.00 41.09 196 GLU A C 1
ATOM 1580 O O . GLU A 1 196 ? 35.660 5.019 -22.922 1.00 41.09 196 GLU A O 1
ATOM 1585 N N . VAL A 1 197 ? 33.936 5.504 -24.273 1.00 47.47 197 VAL A N 1
ATOM 1586 C CA . VAL A 1 197 ? 32.901 4.971 -23.361 1.00 47.47 197 VAL A CA 1
ATOM 1587 C C . VAL A 1 197 ? 33.037 3.447 -23.163 1.00 47.47 197 VAL A C 1
ATOM 1589 O O . VAL A 1 197 ? 32.521 2.893 -22.195 1.00 47.47 197 VAL A O 1
ATOM 1592 N N . TRP A 1 198 ? 33.775 2.758 -24.041 1.00 50.28 198 TRP A N 1
ATOM 1593 C CA . TRP A 1 198 ? 33.918 1.299 -24.034 1.00 50.28 198 TRP A CA 1
ATOM 1594 C C . TRP A 1 198 ? 35.290 0.785 -23.585 1.00 50.28 198 TRP A C 1
ATOM 1596 O O . TRP A 1 198 ? 35.451 -0.426 -23.458 1.00 50.28 198 TRP A O 1
ATOM 1606 N N . ARG A 1 199 ? 36.271 1.657 -23.303 1.00 39.88 199 ARG A N 1
ATOM 1607 C CA . ARG A 1 199 ? 37.597 1.228 -22.809 1.00 39.88 199 ARG A CA 1
ATOM 1608 C C . ARG A 1 199 ? 37.673 1.107 -21.275 1.00 39.88 199 ARG A C 1
ATOM 1610 O O . ARG A 1 199 ? 38.688 0.668 -20.750 1.00 39.88 199 ARG A O 1
ATOM 1617 N N . THR A 1 200 ? 36.612 1.466 -20.552 1.00 45.91 200 THR A N 1
ATOM 1618 C CA . THR A 1 200 ? 36.529 1.405 -19.077 1.00 45.91 200 THR A CA 1
ATOM 1619 C C . THR A 1 200 ? 35.551 0.348 -18.545 1.00 45.91 200 THR A C 1
ATOM 1621 O O . THR A 1 200 ? 35.124 0.435 -17.394 1.00 45.91 200 THR A O 1
ATOM 1624 N N . LYS A 1 201 ? 35.224 -0.672 -19.349 1.00 41.91 201 LYS A N 1
ATOM 1625 C CA . LYS A 1 201 ? 34.595 -1.914 -18.871 1.00 41.91 201 LYS A CA 1
ATOM 1626 C C . LYS A 1 201 ? 35.587 -3.066 -18.853 1.00 41.91 201 LYS A C 1
ATOM 1628 O O . LYS A 1 201 ? 36.349 -3.183 -19.835 1.00 41.91 201 LYS A O 1
#